Protein AF-A0A2E3MM23-F1 (afdb_monomer_lite)

Foldseek 3Di:
DDDDDDDDDDDDDDDDDDDDDDDDPDPDDDDDDDDDDDPPPPPPDPDPPPPPLPPDKAWPDKFAFDLCLDPVLLVLLLLLPQQDDDDCPRSSNVSVVVCVVVNVVSVVQLCDFAEDAVPPPPPPPPDPPPDPPPGRQWIWIDILWKIFIFTWYWQQPPVCVVVVVCCVVVVVVLVVVVVVVCCVVVVPVPPDPPPPPVPVDPPVVVVVVNVVCVVVVVVVNVCCVVPPPRTDTDGTHGPDMDTLQRADDWDWADDRSLVSQCWTKIFGHHVRHGDDIDGRTRNVVVVRVVSNVSSCVSVVVVVVVVVVD

Sequence (309 aa):
MWRFPSAAGPHRVDVLGLEERGCVCYYRRVESVRDGQTRERVMKQAIAGVTPAESEETTIMEVWPSVARYSVARVLGRLFAIDAGIYVFKIGNLIALAAIPVGLALYFFRLLPAVRVSGRSSRDPSLPQDRSVIPHGSYYKLTNRSVHELCNEVHLGSGSRFVSNLAGCGGLAIGVVLVVLHYFVFGELLPGAEGNFNSPIPSWVLFGLAAFHVVAGLGLLAMTMVLNKSLQFVHGEVTRSVQLNRFDAIRIDRLDGQEWFDAGDLVFLEAGHETFKLPGIARPEAFRSTCMKAHMAYVGVQDALQTSS

Secondary structure (DSSP, 8-state):
--PPPP---------PPP----------------S-S--------SSTT---TTT---EEEEEPBPGGGSHHHHHHHHHHT---SSTT--HHHHHHHHTHHHHHHHHHHHHSPEEEETT-----TTS-S------TTEEEEEESSEEEEEEEEEEE-GGGHHHHHHHHHHHHHHHHHHHHHHHHHHGGGSTT-------SS-HHHHHHHHHHHHHHHHHHHHHHHHH-TTEEEEEEEEEEEEETTS-SEEEEEPPTTSGGGTEEEEEEEETTEEEEEEEEEESHHHHHHHHHHHHHHHHHHHHHHHHH-

pLDDT: mean 75.28, std 20.74, range [27.62, 98.5]

Radius of gyration: 28.47 Å; chains: 1; bounding box: 58×75×86 Å

Structure (mmCIF, N/CA/C/O backbone):
data_AF-A0A2E3MM23-F1
#
_entry.i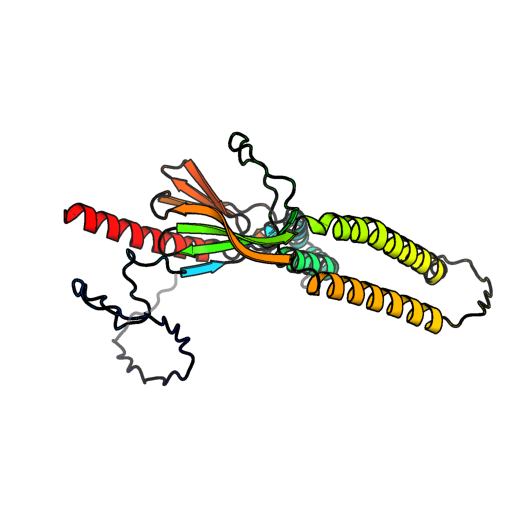d   AF-A0A2E3MM23-F1
#
loop_
_atom_site.group_PDB
_atom_site.id
_atom_site.type_symbol
_atom_site.label_atom_id
_atom_site.label_alt_id
_atom_site.label_comp_id
_atom_site.label_asym_id
_atom_site.label_entity_id
_atom_site.label_seq_id
_atom_site.pdbx_PDB_ins_code
_atom_site.Cartn_x
_atom_site.Cartn_y
_atom_site.Cartn_z
_atom_site.occupancy
_atom_site.B_iso_or_equiv
_atom_site.auth_seq_id
_atom_site.auth_comp_id
_atom_site.auth_asym_id
_atom_site.auth_atom_id
_atom_site.pdbx_PDB_model_num
ATOM 1 N N . MET A 1 1 ? 5.951 -44.259 4.593 1.00 37.72 1 MET A N 1
ATOM 2 C CA . MET A 1 1 ? 5.498 -44.660 5.940 1.00 37.72 1 MET A CA 1
ATOM 3 C C . MET A 1 1 ? 6.673 -44.471 6.888 1.00 37.72 1 MET A C 1
ATOM 5 O O . MET A 1 1 ? 7.526 -45.338 6.963 1.00 37.72 1 MET A O 1
ATOM 9 N N . TRP A 1 2 ? 6.784 -43.294 7.505 1.00 27.62 2 TRP A N 1
ATOM 10 C CA . TRP A 1 2 ? 7.913 -42.922 8.365 1.00 27.62 2 TRP A CA 1
ATOM 11 C C . TRP A 1 2 ? 7.369 -42.570 9.751 1.00 27.62 2 TRP A C 1
ATOM 13 O O . TRP A 1 2 ? 6.535 -41.676 9.876 1.00 27.62 2 TRP A O 1
ATOM 23 N N . ARG A 1 3 ? 7.781 -43.337 10.768 1.00 32.62 3 ARG A N 1
ATOM 24 C CA . ARG A 1 3 ? 7.474 -43.105 12.186 1.00 32.62 3 ARG A CA 1
ATOM 25 C C . ARG A 1 3 ? 8.593 -42.264 12.798 1.00 32.62 3 ARG A C 1
ATOM 27 O O . ARG A 1 3 ? 9.755 -42.633 12.669 1.00 32.62 3 ARG A O 1
ATOM 34 N N . PHE A 1 4 ? 8.233 -41.191 13.495 1.00 40.53 4 PHE A N 1
ATOM 35 C CA . PHE A 1 4 ? 9.129 -40.485 14.412 1.00 40.53 4 PHE A CA 1
ATOM 36 C C . PHE A 1 4 ? 9.013 -41.085 15.824 1.00 40.53 4 PHE A C 1
ATOM 38 O O . PHE A 1 4 ? 7.906 -41.467 16.219 1.00 40.53 4 PHE A O 1
ATOM 45 N N . PRO A 1 5 ? 10.114 -41.186 16.590 1.00 51.72 5 PRO A N 1
ATOM 46 C CA . PRO A 1 5 ? 10.068 -41.624 17.976 1.00 51.72 5 PRO A CA 1
ATOM 47 C C . PRO A 1 5 ? 9.694 -40.476 18.927 1.00 51.72 5 PRO A C 1
ATOM 49 O O . PRO A 1 5 ? 10.061 -39.321 18.727 1.00 51.72 5 PRO A O 1
ATOM 52 N N . SER A 1 6 ? 8.955 -40.853 19.969 1.00 50.53 6 SER A N 1
ATOM 53 C CA . SER A 1 6 ? 8.534 -40.053 21.121 1.00 50.53 6 SER A CA 1
ATOM 54 C C . SER A 1 6 ? 9.504 -40.259 22.287 1.00 50.53 6 SER A C 1
ATOM 56 O O . SER A 1 6 ? 9.813 -41.410 22.593 1.00 50.53 6 SER A O 1
ATOM 58 N N . ALA A 1 7 ? 9.947 -39.158 22.908 1.00 45.47 7 ALA A N 1
ATOM 59 C CA . ALA A 1 7 ? 10.500 -38.993 24.269 1.00 45.47 7 ALA A CA 1
ATOM 60 C C . ALA A 1 7 ? 11.260 -37.644 24.301 1.00 45.47 7 ALA A C 1
ATOM 62 O O . ALA A 1 7 ? 11.854 -37.282 23.295 1.00 45.47 7 ALA A O 1
ATOM 63 N N . ALA A 1 8 ? 11.379 -36.842 25.359 1.00 38.25 8 ALA A N 1
ATOM 64 C CA . ALA A 1 8 ? 10.834 -36.768 26.710 1.00 38.25 8 ALA A CA 1
ATOM 65 C C . ALA A 1 8 ? 11.338 -35.426 27.313 1.00 38.25 8 ALA A C 1
ATOM 67 O O . ALA A 1 8 ? 12.401 -34.953 26.917 1.00 38.25 8 ALA A O 1
ATOM 68 N N . GLY A 1 9 ? 10.643 -34.871 28.315 1.00 43.88 9 GLY A N 1
ATOM 69 C CA . GLY A 1 9 ? 11.250 -33.992 29.335 1.00 43.88 9 GLY A CA 1
ATOM 70 C C . GLY A 1 9 ? 11.063 -32.464 29.185 1.00 43.88 9 GLY A C 1
ATOM 71 O O . GLY A 1 9 ? 11.309 -31.918 28.112 1.00 43.88 9 GLY A O 1
ATOM 72 N N . PRO A 1 10 ? 10.665 -31.745 30.260 1.00 43.88 10 PRO A N 1
ATOM 73 C CA . PRO A 1 10 ? 10.507 -30.293 30.251 1.00 43.88 10 PRO A CA 1
ATOM 74 C C . PRO A 1 10 ? 11.847 -29.588 30.514 1.00 43.88 10 PRO A C 1
ATOM 76 O O . PRO A 1 10 ? 12.408 -29.673 31.607 1.00 43.88 10 PRO A O 1
ATOM 79 N N . HIS A 1 11 ? 12.347 -28.847 29.525 1.00 39.22 11 HIS A N 1
ATOM 80 C CA . HIS A 1 11 ? 13.463 -27.924 29.718 1.00 39.22 11 HIS A CA 1
ATOM 81 C C . HIS A 1 11 ? 12.962 -26.617 30.341 1.00 39.22 11 HIS A C 1
ATOM 83 O O . HIS A 1 11 ? 12.215 -25.854 29.732 1.00 39.22 11 HIS A O 1
ATOM 89 N N . ARG A 1 12 ? 13.395 -26.375 31.579 1.00 36.56 12 ARG A N 1
ATOM 90 C CA . ARG A 1 12 ? 13.301 -25.092 32.277 1.00 36.56 12 ARG A CA 1
ATOM 91 C C . ARG A 1 12 ? 14.281 -24.130 31.599 1.00 36.56 12 ARG A C 1
ATOM 93 O O . ARG A 1 12 ? 15.486 -24.357 31.644 1.00 36.56 12 ARG A O 1
ATOM 100 N N . VAL A 1 13 ? 13.759 -23.115 30.918 1.00 40.81 13 VAL A N 1
ATOM 101 C CA . VAL A 1 13 ? 14.563 -22.043 30.320 1.00 40.81 13 VAL A CA 1
ATOM 102 C C . VAL A 1 13 ? 14.643 -20.918 31.343 1.00 40.81 13 VAL A C 1
ATOM 104 O O . VAL A 1 13 ? 13.651 -20.234 31.590 1.00 40.81 13 VAL A O 1
ATOM 107 N N . ASP A 1 14 ? 15.810 -20.755 31.960 1.00 34.22 14 ASP A N 1
ATOM 108 C CA . ASP A 1 14 ? 16.123 -19.575 32.759 1.00 34.22 14 ASP A CA 1
ATOM 109 C C . ASP A 1 14 ? 16.349 -18.393 31.806 1.00 34.22 14 ASP A C 1
ATOM 111 O O . ASP A 1 14 ? 17.266 -18.392 30.981 1.00 34.22 14 ASP A O 1
ATOM 115 N N . VAL A 1 15 ? 15.468 -17.396 31.887 1.00 38.09 15 VAL A N 1
ATOM 116 C CA . VAL A 1 15 ? 15.565 -16.160 31.107 1.00 38.09 15 VAL A CA 1
ATOM 117 C C . VAL A 1 15 ? 16.584 -15.251 31.788 1.00 38.09 15 VAL A C 1
ATOM 119 O O . VAL A 1 15 ? 16.296 -14.600 32.791 1.00 38.09 15 VAL A O 1
ATOM 122 N N . LEU A 1 16 ? 17.797 -15.231 31.238 1.00 32.19 16 LEU A N 1
ATOM 123 C CA . LEU A 1 16 ? 18.823 -14.240 31.546 1.00 32.19 16 LEU A CA 1
ATOM 124 C C . LEU A 1 16 ? 18.364 -12.858 31.062 1.00 32.19 16 LEU A C 1
ATOM 126 O O . LEU A 1 16 ? 18.004 -12.678 29.899 1.00 32.19 16 LEU A O 1
ATOM 130 N N . GLY A 1 17 ? 18.373 -11.895 31.985 1.00 37.81 17 GLY A N 1
ATOM 131 C CA . GLY A 1 17 ? 18.002 -10.508 31.739 1.00 37.81 17 GLY A CA 1
ATOM 132 C C . GLY A 1 17 ? 18.925 -9.841 30.724 1.00 37.81 17 GLY A C 1
ATOM 133 O O . GLY A 1 17 ? 20.140 -9.790 30.911 1.00 37.81 17 GLY A O 1
ATOM 134 N N . LEU A 1 18 ? 18.320 -9.302 29.669 1.00 36.12 18 LEU A N 1
ATOM 135 C CA . LEU A 1 18 ? 18.953 -8.366 28.753 1.00 36.12 18 LEU A CA 1
ATOM 136 C C . LEU A 1 18 ? 18.563 -6.943 29.164 1.00 36.12 18 LEU A C 1
ATOM 138 O O . LEU A 1 18 ? 17.394 -6.567 29.183 1.00 36.12 18 LEU A O 1
ATOM 142 N N . GLU A 1 19 ? 19.587 -6.185 29.544 1.00 39.19 19 GLU A N 1
ATOM 143 C CA . GLU A 1 19 ? 19.574 -4.756 29.841 1.00 39.19 19 GLU A CA 1
ATOM 144 C C . GLU A 1 19 ? 19.297 -3.971 28.544 1.00 39.19 19 GLU A C 1
ATOM 146 O O . GLU A 1 19 ? 20.199 -3.755 27.735 1.00 39.19 19 GLU A O 1
ATOM 151 N N . GLU A 1 20 ? 18.050 -3.545 28.320 1.00 44.56 20 GLU A N 1
ATOM 152 C CA . GLU A 1 20 ? 17.722 -2.610 27.239 1.00 44.56 20 GLU A CA 1
ATOM 153 C C . GLU A 1 20 ? 17.989 -1.164 27.671 1.00 44.56 20 GLU A C 1
ATOM 155 O O . GLU A 1 20 ? 17.274 -0.564 28.478 1.00 44.56 20 GLU A O 1
ATOM 160 N N . ARG A 1 21 ? 19.035 -0.577 27.084 1.00 48.69 21 ARG A N 1
ATOM 161 C CA . ARG A 1 21 ? 19.276 0.864 27.098 1.00 48.69 21 ARG A CA 1
ATOM 162 C C . ARG A 1 21 ? 18.569 1.520 25.911 1.00 48.69 21 ARG A C 1
ATOM 164 O O . ARG A 1 21 ? 18.982 1.339 24.775 1.00 48.69 21 ARG A O 1
ATOM 171 N N . GLY A 1 22 ? 17.618 2.400 26.221 1.00 42.38 22 GLY A N 1
ATOM 172 C CA . GLY A 1 22 ? 17.497 3.699 25.552 1.00 42.38 22 GLY A CA 1
ATOM 173 C C . GLY A 1 22 ? 16.521 3.823 24.379 1.00 42.38 22 GLY A C 1
ATOM 174 O O . GLY A 1 22 ? 16.890 3.611 23.233 1.00 42.38 22 GLY A O 1
ATOM 175 N N . CYS A 1 23 ? 15.330 4.358 24.656 1.00 33.69 23 CYS A N 1
ATOM 176 C CA . CYS A 1 23 ? 14.868 5.664 24.153 1.00 33.69 23 CYS A CA 1
ATOM 177 C C . CYS A 1 23 ? 13.443 5.913 24.662 1.00 33.69 23 CYS A C 1
ATOM 179 O O . CYS A 1 23 ? 12.465 5.443 24.091 1.00 33.69 23 CYS A O 1
ATOM 181 N N . VAL A 1 24 ? 13.323 6.663 25.759 1.00 36.25 24 VAL A N 1
ATOM 182 C CA . VAL A 1 24 ? 12.028 7.115 26.282 1.00 36.25 24 VAL A CA 1
ATOM 183 C C . VAL A 1 24 ? 11.745 8.503 25.713 1.00 36.25 24 VAL A C 1
ATOM 185 O O . VAL A 1 24 ? 12.328 9.493 26.156 1.00 36.25 24 VAL A O 1
ATOM 188 N N . CYS A 1 25 ? 10.843 8.595 24.736 1.00 32.12 25 CYS A N 1
ATOM 189 C CA . CYS A 1 25 ? 10.263 9.870 24.322 1.00 32.12 25 CYS A CA 1
ATOM 190 C C . CYS A 1 25 ? 9.292 10.357 25.408 1.00 32.12 25 CYS A C 1
ATOM 192 O O . CYS A 1 25 ? 8.131 9.959 25.455 1.00 32.12 25 CYS A O 1
ATOM 194 N N . TYR A 1 26 ? 9.768 11.224 26.301 1.00 35.56 26 TYR A N 1
ATOM 195 C CA . TYR A 1 26 ? 8.912 11.929 27.253 1.00 35.56 26 TYR A CA 1
ATOM 196 C C . TYR A 1 26 ? 8.115 13.028 26.537 1.00 35.56 26 TYR A C 1
ATOM 198 O O . TYR A 1 26 ? 8.644 14.103 26.259 1.00 35.56 26 TYR A O 1
ATOM 206 N N . TYR A 1 27 ? 6.816 12.814 26.320 1.00 35.72 27 TYR A N 1
ATOM 207 C CA . TYR A 1 27 ? 5.888 13.931 26.134 1.00 35.72 27 TYR A CA 1
ATOM 208 C C . TYR A 1 27 ? 5.646 14.599 27.495 1.00 35.72 27 TYR A C 1
ATOM 210 O O . TYR A 1 27 ? 4.885 14.117 28.334 1.00 35.72 27 TYR A O 1
ATOM 218 N N . ARG A 1 28 ? 6.325 15.726 27.738 1.00 38.03 28 ARG A N 1
ATOM 219 C CA . ARG A 1 28 ? 6.065 16.602 28.888 1.00 38.03 28 ARG A CA 1
ATOM 220 C C . ARG A 1 28 ? 4.816 17.437 28.590 1.00 38.03 28 ARG A C 1
ATOM 222 O O . ARG A 1 28 ? 4.909 18.503 27.990 1.00 38.03 28 ARG A O 1
ATOM 229 N N . ARG A 1 29 ? 3.644 16.963 29.022 1.00 46.97 29 ARG A N 1
ATOM 230 C CA . ARG A 1 29 ? 2.444 17.803 29.131 1.00 46.97 29 ARG A CA 1
ATOM 231 C C . ARG A 1 29 ? 2.644 18.766 30.306 1.00 46.97 29 ARG A C 1
ATOM 233 O O . ARG A 1 29 ? 2.749 18.334 31.450 1.00 46.97 29 ARG A O 1
ATOM 240 N N . VAL A 1 30 ? 2.766 20.060 30.014 1.00 36.66 30 VAL A N 1
ATOM 241 C CA . VAL A 1 30 ? 2.791 21.125 31.025 1.00 36.66 30 VAL A CA 1
ATOM 242 C C . VAL A 1 30 ? 1.338 21.464 31.344 1.00 36.66 30 VAL A C 1
ATOM 244 O O . VAL A 1 30 ? 0.712 22.254 30.645 1.00 36.66 30 VAL A O 1
ATOM 247 N N . GLU A 1 31 ? 0.776 20.821 32.364 1.00 40.53 31 GLU A N 1
ATOM 248 C CA . GLU A 1 31 ? -0.514 21.221 32.928 1.00 40.53 31 GLU A CA 1
ATOM 249 C C . GLU A 1 31 ? -0.276 22.343 33.944 1.00 40.53 31 GLU A C 1
ATOM 251 O O . GLU A 1 31 ? 0.344 22.160 34.992 1.00 40.53 31 GLU A O 1
ATOM 256 N N . SER A 1 32 ? -0.739 23.541 33.584 1.00 43.75 32 SER A N 1
ATOM 257 C CA . SER A 1 32 ? -0.891 24.668 34.497 1.00 43.75 32 SER A CA 1
ATOM 258 C C . SER A 1 32 ? -1.991 24.315 35.496 1.00 43.75 32 SER A C 1
ATOM 260 O O . SER A 1 32 ? -3.175 24.324 35.170 1.00 43.75 32 SER A O 1
ATOM 262 N N . VAL A 1 33 ? -1.574 23.966 36.711 1.00 47.81 33 VAL A N 1
ATOM 263 C CA . VAL A 1 33 ? -2.456 23.698 37.846 1.00 47.81 33 VAL A CA 1
ATOM 264 C C . VAL A 1 33 ? -3.134 25.007 38.255 1.00 47.81 33 VAL A C 1
ATOM 266 O O . VAL A 1 33 ? -2.467 25.945 38.693 1.00 47.81 33 VAL A O 1
ATOM 269 N N . ARG A 1 34 ? -4.461 25.071 38.107 1.00 55.41 34 ARG A N 1
ATOM 270 C CA . ARG A 1 34 ? -5.322 25.996 38.850 1.00 55.41 34 ARG A CA 1
ATOM 271 C C . ARG A 1 34 ? -6.208 25.173 39.776 1.00 55.41 34 ARG A C 1
ATOM 273 O O . ARG A 1 34 ? -6.793 24.180 39.354 1.00 55.41 34 ARG A O 1
ATOM 280 N N . ASP A 1 35 ? -6.210 25.590 41.034 1.00 53.84 35 ASP A N 1
ATOM 281 C CA . ASP A 1 35 ? -6.799 24.922 42.187 1.00 53.84 35 ASP A CA 1
ATOM 282 C C . ASP A 1 35 ? -8.279 24.564 42.036 1.00 53.84 35 ASP A C 1
ATOM 284 O O . ASP A 1 35 ? -9.082 25.344 41.527 1.00 53.84 35 ASP A O 1
ATOM 288 N N . GLY A 1 36 ? -8.629 23.422 42.633 1.00 60.22 36 GLY A N 1
ATOM 289 C CA . GLY A 1 36 ? -9.959 23.202 43.192 1.00 60.22 36 GLY A CA 1
ATOM 290 C C . GLY A 1 36 ? -10.954 22.453 42.312 1.00 60.22 36 GLY A C 1
ATOM 291 O O . GLY A 1 36 ? -12.045 22.961 42.084 1.00 60.22 36 GLY A O 1
ATOM 292 N N . GLN A 1 37 ? -10.649 21.224 41.881 1.00 44.69 37 GLN A N 1
ATOM 293 C CA . GLN A 1 37 ? -11.700 20.291 41.457 1.00 44.69 37 GLN A CA 1
ATOM 294 C C . GLN A 1 37 ? -11.274 18.821 41.569 1.00 44.69 37 GLN A C 1
ATOM 296 O O . GLN A 1 37 ? -10.109 18.468 41.410 1.00 44.69 37 GLN A O 1
ATOM 301 N N . THR A 1 38 ? -12.257 18.004 41.937 1.00 47.88 38 THR A N 1
ATOM 302 C CA . THR A 1 38 ? -12.303 16.557 42.172 1.00 47.88 38 THR A CA 1
ATOM 303 C C . THR A 1 38 ? -11.129 15.763 41.597 1.00 47.88 38 THR A C 1
ATOM 305 O O . THR A 1 38 ? -10.931 15.680 40.390 1.00 47.88 38 THR A O 1
ATOM 308 N N . ARG A 1 39 ? -10.360 15.140 42.495 1.00 45.91 39 ARG A N 1
ATOM 309 C CA . ARG A 1 39 ? -9.187 14.311 42.205 1.00 45.91 39 ARG A CA 1
ATOM 310 C C . ARG A 1 39 ? -9.612 12.997 41.538 1.00 45.91 39 ARG A C 1
ATOM 312 O O . ARG A 1 39 ? -9.597 11.944 42.171 1.00 45.91 39 ARG A O 1
ATOM 319 N N . GLU A 1 40 ? -9.993 13.061 40.268 1.00 54.53 40 GLU A N 1
ATOM 320 C CA . GLU A 1 40 ? -10.042 11.898 39.390 1.00 54.53 40 GLU A CA 1
ATOM 321 C C . GLU A 1 40 ? -8.606 11.368 39.300 1.00 54.53 40 GLU A C 1
ATOM 323 O O . GLU A 1 40 ? -7.706 12.010 38.753 1.00 54.53 40 GLU A O 1
ATOM 328 N N . ARG A 1 41 ? -8.334 10.242 39.972 1.00 54.16 41 ARG A N 1
ATOM 329 C CA . ARG A 1 41 ? -7.044 9.559 39.861 1.00 54.16 41 ARG A CA 1
ATOM 330 C C . ARG A 1 41 ? -6.917 9.083 38.419 1.00 54.16 41 ARG A C 1
ATOM 332 O O . ARG A 1 41 ? -7.322 7.972 38.104 1.00 54.16 41 ARG A O 1
ATOM 339 N N . VAL A 1 42 ? -6.299 9.900 37.573 1.00 57.88 42 VAL A N 1
ATOM 340 C CA . VAL A 1 42 ? -5.726 9.449 36.308 1.00 57.88 42 VAL A CA 1
ATOM 341 C C . VAL A 1 42 ? -4.697 8.381 36.671 1.00 57.88 42 VAL A C 1
ATOM 343 O O . VAL A 1 42 ? -3.586 8.684 37.116 1.00 57.88 42 VAL A O 1
ATOM 346 N N . MET A 1 43 ? -5.101 7.113 36.588 1.00 54.03 43 MET A N 1
ATOM 347 C CA . MET A 1 43 ? -4.217 5.977 36.805 1.00 54.03 43 MET A CA 1
ATOM 348 C C . MET A 1 43 ? -3.207 5.974 35.662 1.00 54.03 43 MET A C 1
ATOM 350 O O . MET A 1 43 ? -3.451 5.414 34.598 1.00 54.03 43 MET A O 1
ATOM 354 N N . LYS A 1 44 ? -2.061 6.632 35.879 1.00 51.16 44 LYS A N 1
ATOM 355 C CA . LYS A 1 44 ? -0.858 6.418 35.075 1.00 51.16 44 LYS A CA 1
ATOM 356 C C . LYS A 1 44 ? -0.563 4.931 35.130 1.00 51.16 44 LYS A C 1
ATOM 358 O O . LYS A 1 44 ? -0.146 4.420 36.169 1.00 51.16 44 LYS A O 1
ATOM 363 N N . GLN A 1 45 ? -0.839 4.237 34.041 1.00 53.09 45 GLN A N 1
ATOM 364 C CA . GLN A 1 45 ? -0.514 2.832 33.962 1.00 53.09 45 GLN A CA 1
ATOM 365 C C . GLN A 1 45 ? 0.983 2.637 34.143 1.00 53.09 45 GLN A C 1
ATOM 367 O O . GLN A 1 45 ? 1.800 3.318 33.528 1.00 53.09 45 GLN A O 1
ATOM 372 N N . ALA A 1 46 ? 1.321 1.698 35.020 1.00 52.38 46 ALA A N 1
ATOM 373 C CA . ALA A 1 46 ? 2.697 1.368 35.357 1.00 52.38 46 ALA A CA 1
ATOM 374 C C . ALA A 1 46 ? 3.394 0.534 34.267 1.00 52.38 46 ALA A C 1
ATOM 376 O O . ALA A 1 46 ? 4.595 0.303 34.359 1.00 52.38 46 ALA A O 1
ATOM 377 N N . ILE A 1 47 ? 2.657 0.080 33.246 1.00 59.66 47 ILE A N 1
ATOM 378 C CA . ILE A 1 47 ? 3.161 -0.809 32.201 1.00 59.66 47 ILE A CA 1
ATOM 379 C C . ILE A 1 47 ? 2.870 -0.167 30.846 1.00 59.66 47 ILE A C 1
ATOM 381 O O . ILE A 1 47 ? 1.718 -0.078 30.418 1.00 59.66 47 ILE A O 1
ATOM 385 N N . ALA A 1 48 ? 3.924 0.306 30.182 1.00 44.34 48 ALA A N 1
ATOM 386 C CA . ALA A 1 48 ? 3.840 0.779 28.807 1.00 44.34 48 ALA A CA 1
ATOM 387 C C . ALA A 1 48 ? 3.318 -0.361 27.912 1.00 44.34 48 ALA A C 1
ATOM 389 O O . ALA A 1 48 ? 3.878 -1.454 27.919 1.00 44.34 48 ALA A O 1
ATOM 390 N N . GLY A 1 49 ? 2.230 -0.112 27.177 1.00 49.59 49 GLY A N 1
ATOM 391 C CA . GLY A 1 49 ? 1.628 -1.080 26.252 1.00 49.59 49 GLY A CA 1
ATOM 392 C C . GLY A 1 49 ? 0.337 -1.752 26.729 1.00 49.59 49 GLY A C 1
ATOM 393 O O . GLY A 1 49 ? -0.228 -2.538 25.977 1.00 49.59 49 GLY A O 1
ATOM 394 N N . VAL A 1 50 ? -0.164 -1.431 27.929 1.00 54.38 50 VAL A N 1
ATOM 395 C CA . VAL A 1 50 ? -1.446 -1.963 28.437 1.00 54.38 50 VAL A CA 1
ATOM 396 C C . VAL A 1 50 ? -2.530 -0.887 28.485 1.00 54.38 50 VAL A C 1
ATOM 398 O O . VAL A 1 50 ? -3.445 -1.005 29.286 1.00 54.38 50 VAL A O 1
ATOM 401 N N . THR A 1 51 ? -2.456 0.163 27.659 1.00 57.16 51 THR A N 1
ATOM 402 C CA . THR A 1 51 ? -3.474 1.231 27.623 1.00 57.16 51 THR A CA 1
ATOM 403 C C . THR A 1 51 ? -4.864 0.609 27.500 1.00 57.16 51 THR A C 1
ATOM 405 O O . THR A 1 51 ? -5.054 -0.199 26.585 1.00 57.16 51 THR A O 1
ATOM 408 N N . PRO A 1 52 ? -5.819 0.906 28.413 1.00 60.31 52 PRO A N 1
ATOM 409 C CA . PRO A 1 52 ? -7.157 0.342 28.328 1.00 60.31 52 PRO A CA 1
ATOM 410 C C . PRO A 1 52 ? -7.670 0.628 26.927 1.00 60.31 52 PRO A C 1
ATOM 412 O O . PRO A 1 52 ? -7.565 1.761 26.451 1.00 60.31 52 PRO A O 1
ATOM 415 N N . ALA A 1 53 ? -8.202 -0.391 26.251 1.00 56.38 53 ALA A N 1
ATOM 416 C CA . ALA A 1 53 ? -8.669 -0.249 24.873 1.00 56.38 53 ALA A CA 1
ATOM 417 C C . ALA A 1 53 ? -9.706 0.881 24.717 1.00 56.38 53 ALA A C 1
ATOM 419 O O . ALA A 1 53 ? -9.945 1.347 23.606 1.00 56.38 53 ALA A O 1
ATOM 420 N N . GLU A 1 54 ? -10.284 1.341 25.828 1.00 62.47 54 GLU A N 1
ATOM 421 C CA . GLU A 1 54 ? -11.247 2.427 25.974 1.00 62.47 54 GLU A CA 1
ATOM 422 C C . GLU A 1 54 ? -10.634 3.841 25.940 1.00 62.47 54 GLU A C 1
ATOM 424 O O . GLU A 1 54 ? -11.309 4.758 25.470 1.00 62.47 54 GLU A O 1
ATOM 429 N N . SER A 1 55 ? -9.369 4.048 26.332 1.00 67.50 55 SER A N 1
ATOM 430 C CA . SER A 1 55 ? -8.825 5.408 26.506 1.00 67.50 55 SER A CA 1
ATOM 431 C C . SER A 1 55 ? -7.997 5.942 25.334 1.00 67.50 55 SER A C 1
ATOM 433 O O . SER A 1 55 ? -7.948 7.155 25.151 1.00 67.50 55 SER A O 1
ATOM 435 N N . GLU A 1 56 ? -7.356 5.086 24.527 1.00 82.62 56 GLU A N 1
ATOM 436 C CA . GLU A 1 56 ? -6.530 5.541 23.396 1.00 82.62 56 GLU A CA 1
ATOM 437 C C . GLU A 1 56 ? -6.511 4.525 22.243 1.00 82.62 56 GLU A C 1
ATOM 439 O O . GLU A 1 56 ? -6.483 3.308 22.451 1.00 82.62 56 GLU A O 1
ATOM 444 N N . GLU A 1 57 ? -6.567 5.031 21.009 1.00 84.19 57 GLU A N 1
ATOM 445 C CA . GLU A 1 57 ? -6.389 4.211 19.814 1.00 84.19 57 GLU A CA 1
ATOM 446 C C . GLU A 1 57 ? -4.894 3.957 19.596 1.00 84.19 57 GLU A C 1
ATOM 448 O O . GLU A 1 57 ? -4.130 4.870 19.284 1.00 84.19 57 GLU A O 1
ATOM 453 N N . THR A 1 58 ? -4.479 2.701 19.751 1.00 91.25 58 THR A N 1
ATOM 454 C CA . THR A 1 58 ? -3.075 2.295 19.653 1.00 91.25 58 THR A CA 1
ATOM 455 C C . THR A 1 58 ? -2.824 1.607 18.320 1.00 91.25 58 THR A C 1
ATOM 457 O O . THR A 1 58 ? -3.549 0.690 17.926 1.00 91.25 58 THR A O 1
ATOM 460 N N . THR A 1 59 ? -1.765 2.026 17.626 1.00 94.12 59 THR A N 1
ATOM 461 C CA . THR A 1 59 ? -1.279 1.360 16.414 1.00 94.12 59 THR A CA 1
ATOM 462 C C . THR A 1 59 ? -0.754 -0.032 16.755 1.00 94.12 59 THR A C 1
ATOM 464 O O . THR A 1 59 ? 0.191 -0.159 17.529 1.00 94.12 59 THR A O 1
ATOM 467 N N . ILE A 1 60 ? -1.328 -1.071 16.150 1.00 94.75 60 ILE A N 1
ATOM 468 C CA . ILE A 1 60 ? -0.820 -2.445 16.246 1.00 94.75 60 ILE A CA 1
ATOM 469 C C . ILE A 1 60 ? 0.264 -2.660 15.192 1.00 94.75 60 ILE A C 1
ATOM 471 O O . ILE A 1 60 ? 1.335 -3.179 15.496 1.00 94.75 60 ILE A O 1
ATOM 475 N N . MET A 1 61 ? -0.012 -2.273 13.944 1.00 96.44 61 MET A N 1
ATOM 476 C CA . MET A 1 61 ? 0.955 -2.376 12.854 1.00 96.44 61 MET A CA 1
ATOM 477 C C . MET A 1 61 ? 0.612 -1.474 11.678 1.00 96.44 61 MET A C 1
ATOM 479 O O . MET A 1 61 ? -0.552 -1.149 11.434 1.00 96.44 61 MET A O 1
ATOM 483 N N . GLU A 1 62 ? 1.645 -1.145 10.912 1.00 96.00 62 GLU A N 1
ATOM 484 C CA . GLU A 1 62 ? 1.544 -0.439 9.644 1.00 96.00 62 GLU A CA 1
ATOM 485 C C . GLU A 1 62 ? 2.116 -1.315 8.535 1.00 96.00 62 GLU A C 1
ATOM 487 O O . GLU A 1 62 ? 3.198 -1.891 8.663 1.00 96.00 62 GLU A O 1
ATOM 492 N N . VAL A 1 63 ? 1.369 -1.436 7.442 1.00 96.62 63 VAL A N 1
ATOM 493 C CA . VAL A 1 63 ? 1.750 -2.243 6.288 1.00 96.62 63 VAL A CA 1
ATOM 494 C C . VAL A 1 63 ? 1.596 -1.402 5.043 1.00 96.62 63 VAL A C 1
ATOM 496 O O . VAL A 1 63 ? 0.547 -0.817 4.778 1.00 96.62 63 VAL A O 1
ATOM 499 N N . TRP A 1 64 ? 2.647 -1.371 4.239 1.00 95.56 64 TRP A N 1
ATOM 500 C CA . TRP A 1 64 ? 2.577 -0.725 2.946 1.00 95.56 64 TRP A CA 1
ATOM 501 C C . TRP A 1 64 ? 2.052 -1.691 1.881 1.00 95.56 64 TRP A C 1
ATOM 503 O O . TRP A 1 64 ? 2.413 -2.873 1.899 1.00 95.56 64 TRP A O 1
ATOM 513 N N . PRO A 1 65 ? 1.266 -1.207 0.904 1.00 96.12 65 PRO A N 1
ATOM 514 C CA . PRO A 1 65 ? 0.912 -2.016 -0.249 1.00 96.12 65 PRO A CA 1
ATOM 515 C C . PRO A 1 65 ? 2.174 -2.443 -1.012 1.00 96.12 65 PRO A C 1
ATOM 517 O O . PRO A 1 65 ? 3.184 -1.735 -1.044 1.00 96.12 65 PRO A O 1
ATOM 520 N N . SER A 1 66 ? 2.100 -3.600 -1.654 1.00 96.81 66 SER A N 1
ATOM 521 C CA . SER A 1 66 ? 3.015 -4.052 -2.694 1.00 96.81 66 SER A CA 1
ATOM 522 C C . SER A 1 66 ? 2.851 -3.204 -3.958 1.00 96.81 66 SER A C 1
ATOM 524 O O . SER A 1 66 ? 1.778 -2.663 -4.245 1.00 96.81 66 SER A O 1
ATOM 526 N N . VAL A 1 67 ? 3.901 -3.145 -4.782 1.00 95.81 67 VAL A N 1
ATOM 527 C CA . VAL A 1 67 ? 3.819 -2.560 -6.131 1.00 95.81 67 VAL A CA 1
ATOM 528 C C . VAL A 1 67 ? 2.766 -3.264 -6.994 1.00 95.81 67 VAL A C 1
ATOM 530 O O . VAL A 1 67 ? 2.184 -2.632 -7.869 1.00 95.81 67 VAL A O 1
ATOM 533 N N . ALA A 1 68 ? 2.430 -4.524 -6.692 1.00 96.25 68 ALA A N 1
ATOM 534 C CA . ALA A 1 68 ? 1.383 -5.297 -7.365 1.00 96.25 68 ALA A CA 1
ATOM 535 C C . ALA A 1 68 ? -0.046 -4.724 -7.200 1.00 96.25 68 ALA A C 1
ATOM 537 O O . ALA A 1 68 ? -0.993 -5.188 -7.848 1.00 96.25 68 ALA A O 1
ATOM 538 N N . ARG A 1 69 ? -0.221 -3.678 -6.377 1.00 94.69 69 ARG A N 1
ATOM 539 C CA . ARG A 1 69 ? -1.431 -2.841 -6.366 1.00 94.69 69 ARG A CA 1
ATOM 540 C C . ARG A 1 69 ? -1.672 -2.172 -7.728 1.00 94.69 69 ARG A C 1
ATOM 542 O O . ARG A 1 69 ? -2.827 -2.002 -8.127 1.00 94.69 69 ARG A O 1
ATOM 549 N N . TYR A 1 70 ? -0.615 -1.843 -8.473 1.00 94.12 70 TYR A N 1
ATOM 550 C CA . TYR A 1 70 ? -0.705 -1.213 -9.793 1.00 94.12 70 TYR A CA 1
ATOM 551 C C . TYR A 1 70 ? -0.902 -2.241 -10.913 1.00 94.12 70 TYR A C 1
ATOM 553 O O . TYR A 1 70 ? -0.304 -3.317 -10.909 1.00 94.12 70 TYR A O 1
ATOM 561 N N . SER A 1 71 ? -1.700 -1.889 -11.925 1.00 94.06 71 SER A N 1
ATOM 562 C CA . SER A 1 71 ? -1.939 -2.744 -13.097 1.00 94.06 71 SER A CA 1
ATOM 563 C C . SER A 1 71 ? -0.653 -3.052 -13.868 1.00 94.06 71 SER A C 1
ATOM 565 O O . SER A 1 71 ? -0.437 -4.199 -14.244 1.00 94.06 71 SER A O 1
ATOM 567 N N . VAL A 1 72 ? 0.229 -2.061 -14.043 1.00 93.88 72 VAL A N 1
ATOM 568 C CA . VAL A 1 72 ? 1.529 -2.228 -14.719 1.00 93.88 72 VAL A CA 1
ATOM 569 C C . VAL A 1 72 ? 2.390 -3.271 -14.008 1.00 93.88 72 VAL A C 1
ATOM 571 O O . VAL A 1 72 ? 2.931 -4.162 -14.655 1.00 93.88 72 VAL A O 1
ATOM 574 N N . ALA A 1 73 ? 2.460 -3.219 -12.675 1.00 96.06 73 ALA A N 1
ATOM 575 C CA . ALA A 1 73 ? 3.192 -4.212 -11.898 1.00 96.06 73 ALA A CA 1
ATOM 576 C C . ALA A 1 73 ? 2.591 -5.613 -12.063 1.00 96.06 73 ALA A C 1
ATOM 578 O O . ALA A 1 73 ? 3.337 -6.563 -12.246 1.00 96.06 73 ALA A O 1
ATOM 579 N N . ARG A 1 74 ? 1.257 -5.753 -12.075 1.00 96.88 74 ARG A N 1
ATOM 580 C CA . ARG A 1 74 ? 0.604 -7.050 -12.332 1.00 96.88 74 ARG A CA 1
ATOM 581 C C . ARG A 1 74 ? 0.926 -7.601 -13.718 1.00 96.88 74 ARG A C 1
ATOM 583 O O . ARG A 1 74 ? 1.240 -8.779 -13.846 1.00 96.88 74 ARG A O 1
ATOM 590 N N . VAL A 1 75 ? 0.908 -6.756 -14.753 1.00 97.69 75 VAL A N 1
ATOM 591 C CA . VAL A 1 75 ? 1.325 -7.154 -16.109 1.00 97.69 75 VAL A CA 1
ATOM 592 C C . VAL A 1 75 ? 2.766 -7.664 -16.097 1.00 97.69 75 VAL A C 1
ATOM 594 O O . VAL A 1 75 ? 3.020 -8.739 -16.632 1.00 97.69 75 VAL A O 1
ATOM 597 N N . LEU A 1 76 ? 3.679 -6.944 -15.440 1.00 97.12 76 LEU A N 1
ATOM 598 C CA . LEU A 1 76 ? 5.068 -7.373 -15.279 1.00 97.12 76 LEU A CA 1
ATOM 599 C C . LEU A 1 76 ? 5.179 -8.700 -14.520 1.00 97.12 76 LEU A C 1
ATOM 601 O O . LEU A 1 76 ? 5.856 -9.601 -14.996 1.00 97.12 76 LEU A O 1
ATOM 605 N N . GLY A 1 77 ? 4.453 -8.871 -13.414 1.00 97.69 77 GLY A N 1
ATOM 606 C CA . GLY A 1 77 ? 4.426 -10.125 -12.655 1.00 97.69 77 GLY A CA 1
ATOM 607 C C . GLY A 1 77 ? 3.987 -11.322 -13.500 1.00 97.69 77 GLY A C 1
ATOM 608 O O . GLY A 1 77 ? 4.593 -12.386 -13.412 1.00 97.69 77 GLY A O 1
ATOM 609 N N . ARG A 1 78 ? 2.997 -11.144 -14.391 1.00 97.81 78 ARG A N 1
ATOM 610 C CA . ARG A 1 78 ? 2.602 -12.187 -15.358 1.00 97.81 78 ARG A CA 1
ATOM 611 C C . ARG A 1 78 ? 3.715 -12.512 -16.355 1.00 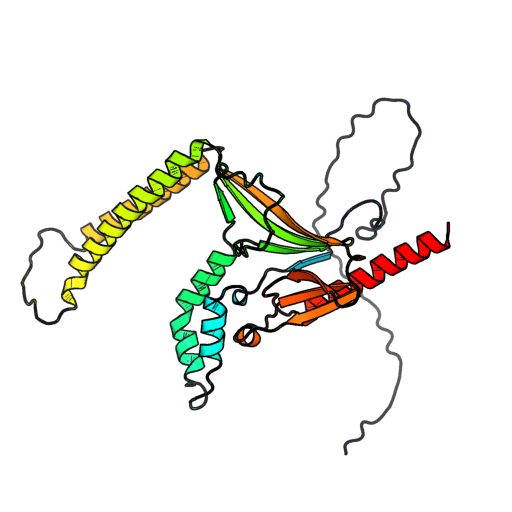97.81 78 ARG A C 1
ATOM 613 O O . ARG A 1 78 ? 3.917 -13.679 -16.666 1.00 97.81 78 ARG A O 1
ATOM 620 N N . LEU A 1 79 ? 4.438 -11.503 -16.846 1.00 97.50 79 LEU A N 1
ATOM 621 C CA . LEU A 1 79 ? 5.572 -11.710 -17.754 1.00 97.50 79 LEU A CA 1
ATOM 622 C C . LEU A 1 79 ? 6.746 -12.407 -17.053 1.00 97.50 79 LEU A C 1
ATOM 624 O O . LEU A 1 79 ? 7.395 -13.267 -17.643 1.00 97.50 79 LEU A O 1
ATOM 628 N N . PHE A 1 80 ? 7.005 -12.071 -15.789 1.00 97.19 80 PHE A N 1
ATOM 629 C CA . PHE A 1 80 ? 8.077 -12.681 -15.002 1.00 97.19 80 PHE A CA 1
ATOM 630 C C . PHE A 1 80 ? 7.774 -14.136 -14.627 1.00 97.19 80 PHE A C 1
ATOM 632 O O . PHE A 1 80 ? 8.699 -14.917 -14.424 1.00 97.19 80 PHE A O 1
ATOM 639 N N . ALA A 1 81 ? 6.494 -14.514 -14.578 1.00 96.94 81 ALA A N 1
ATOM 640 C CA . ALA A 1 81 ? 6.054 -15.882 -14.319 1.00 96.94 81 ALA A CA 1
ATOM 641 C C . ALA A 1 81 ? 6.247 -16.841 -15.515 1.00 96.94 81 ALA A C 1
ATOM 643 O O . ALA A 1 81 ? 5.991 -18.036 -15.377 1.00 96.94 81 ALA A O 1
ATOM 644 N N . ILE A 1 82 ? 6.697 -16.358 -16.683 1.00 96.81 82 ILE A N 1
ATOM 645 C CA . ILE A 1 82 ? 6.946 -17.209 -17.856 1.00 96.81 82 ILE A CA 1
ATOM 646 C C . ILE A 1 82 ? 8.138 -18.139 -17.585 1.00 96.81 82 ILE A C 1
ATOM 648 O O . ILE A 1 82 ? 9.303 -17.730 -17.650 1.00 96.81 82 ILE A O 1
ATOM 652 N N . ASP A 1 83 ? 7.834 -19.416 -17.344 1.00 96.12 83 ASP A N 1
ATOM 653 C CA . ASP A 1 83 ? 8.815 -20.480 -17.117 1.00 96.12 83 ASP A CA 1
ATOM 654 C C . ASP A 1 83 ? 9.204 -21.202 -18.418 1.00 96.12 83 ASP A C 1
ATOM 656 O O . ASP A 1 83 ? 8.942 -22.386 -18.618 1.00 96.12 83 ASP A O 1
ATOM 660 N N . ALA A 1 84 ? 9.797 -20.454 -19.348 1.00 96.62 84 ALA A N 1
ATOM 661 C CA . ALA A 1 84 ? 10.349 -20.998 -20.585 1.00 96.62 84 ALA A CA 1
ATOM 662 C C . ALA A 1 84 ? 11.855 -20.722 -20.635 1.00 96.62 84 ALA A C 1
ATOM 664 O O . ALA A 1 84 ? 12.268 -19.563 -20.627 1.00 96.62 84 ALA A O 1
ATOM 665 N N . GLY A 1 85 ? 12.679 -21.771 -20.671 1.00 93.56 85 GLY A N 1
ATOM 666 C CA . GLY A 1 85 ? 14.138 -21.664 -20.772 1.00 93.56 85 GLY A CA 1
ATOM 667 C C . GLY A 1 85 ? 14.883 -22.727 -19.966 1.00 93.56 85 GLY A C 1
ATOM 668 O O . GLY A 1 85 ? 14.284 -23.646 -19.414 1.00 93.56 85 GLY A O 1
ATOM 669 N N . ILE A 1 86 ? 16.211 -22.597 -19.903 1.00 93.56 86 ILE A N 1
ATOM 670 C CA . ILE A 1 86 ? 17.093 -23.529 -19.189 1.00 93.56 86 ILE A CA 1
ATOM 671 C C . ILE A 1 86 ? 17.720 -22.800 -17.994 1.00 93.56 86 ILE A C 1
ATOM 673 O O . ILE A 1 86 ? 18.466 -21.832 -18.156 1.00 93.56 86 ILE A O 1
ATOM 677 N N . TYR A 1 87 ? 17.431 -23.296 -16.789 1.00 89.06 87 TYR A N 1
ATOM 678 C CA . TYR A 1 87 ? 18.036 -22.873 -15.522 1.00 89.06 87 TYR A CA 1
ATOM 679 C C . TYR A 1 87 ? 17.910 -21.361 -15.229 1.00 89.06 87 TYR A C 1
ATOM 681 O O . TYR A 1 87 ? 16.828 -20.909 -14.861 1.00 89.06 87 TYR A O 1
ATOM 689 N N . VAL A 1 88 ? 18.986 -20.576 -15.372 1.00 89.88 88 VAL A N 1
ATOM 690 C CA . VAL A 1 88 ? 18.990 -19.122 -15.096 1.00 89.88 88 VAL A CA 1
ATOM 691 C C . VAL A 1 88 ? 18.404 -18.317 -16.261 1.00 89.88 88 VAL A C 1
ATOM 693 O O . VAL A 1 88 ? 17.813 -17.261 -16.038 1.00 89.88 88 VAL A O 1
ATOM 696 N N . PHE A 1 89 ? 18.481 -18.837 -17.490 1.00 92.56 89 PHE A N 1
ATOM 697 C CA . PHE A 1 89 ? 18.026 -18.166 -18.714 1.00 92.56 89 PHE A CA 1
ATOM 698 C C . PHE A 1 89 ? 16.540 -18.405 -19.003 1.00 92.56 89 PHE A C 1
ATOM 700 O O . PHE A 1 89 ? 16.141 -18.627 -20.146 1.00 92.56 89 PHE A O 1
ATOM 707 N N . LYS A 1 90 ? 15.705 -18.377 -17.960 1.00 96.56 90 LYS A N 1
ATOM 708 C CA . LYS A 1 90 ? 14.254 -18.312 -18.144 1.00 96.56 90 LYS A CA 1
ATOM 709 C C . LYS A 1 90 ? 13.901 -16.965 -18.765 1.00 96.56 90 LYS A C 1
ATOM 711 O O . LYS A 1 90 ? 14.406 -15.932 -18.321 1.00 96.56 90 LYS A O 1
ATOM 716 N N . ILE A 1 91 ? 13.007 -16.965 -19.748 1.00 96.75 91 ILE A N 1
ATOM 717 C CA . ILE A 1 91 ? 12.515 -15.742 -20.392 1.00 96.75 91 ILE A CA 1
ATOM 718 C C . ILE A 1 91 ? 11.978 -14.769 -19.332 1.00 96.75 91 ILE A C 1
ATOM 720 O O . ILE A 1 91 ? 12.339 -13.594 -19.356 1.00 96.75 91 ILE A O 1
ATOM 724 N N . GLY A 1 92 ? 11.225 -15.261 -18.339 1.00 96.69 92 GLY A N 1
ATOM 725 C CA . GLY A 1 92 ? 10.741 -14.445 -17.223 1.00 96.69 92 GLY A CA 1
ATOM 726 C C . GLY A 1 92 ? 11.854 -13.730 -16.443 1.00 96.69 92 GLY A C 1
ATOM 727 O O . GLY A 1 92 ? 11.719 -12.545 -16.146 1.00 96.69 92 GLY A O 1
ATOM 728 N N . ASN A 1 93 ? 12.990 -14.393 -16.193 1.00 96.31 93 ASN A N 1
ATOM 729 C CA . ASN A 1 93 ? 14.134 -13.796 -15.488 1.00 96.31 93 ASN A CA 1
ATOM 730 C C . ASN A 1 93 ? 14.827 -12.709 -16.320 1.00 96.31 93 ASN A C 1
ATOM 732 O O . ASN A 1 93 ? 15.225 -11.681 -15.775 1.00 96.31 93 ASN A O 1
ATOM 736 N N . LEU A 1 94 ? 14.966 -12.915 -17.634 1.00 95.88 94 LEU A N 1
ATOM 737 C CA . LEU A 1 94 ? 15.552 -11.913 -18.531 1.00 95.88 94 LEU A CA 1
ATOM 738 C C . LEU A 1 94 ? 14.661 -10.672 -18.631 1.00 95.88 94 LEU A C 1
ATOM 740 O O . LEU A 1 94 ? 15.160 -9.548 -18.567 1.00 95.88 94 LEU A O 1
ATOM 744 N N . ILE A 1 95 ? 13.340 -10.866 -18.719 1.00 95.81 95 ILE A N 1
ATOM 745 C CA . ILE A 1 95 ? 12.375 -9.762 -18.694 1.00 95.81 95 ILE A CA 1
ATOM 746 C C . ILE A 1 95 ? 12.421 -9.055 -17.331 1.00 95.81 95 ILE A C 1
ATOM 748 O O . ILE A 1 95 ? 12.415 -7.827 -17.295 1.00 95.81 95 ILE A O 1
ATOM 752 N N . ALA A 1 96 ? 12.528 -9.791 -16.220 1.00 96.06 96 ALA A N 1
ATOM 753 C CA . ALA A 1 96 ? 12.669 -9.207 -14.885 1.00 96.06 96 ALA A CA 1
ATOM 754 C C . ALA A 1 96 ? 13.932 -8.346 -14.757 1.00 96.06 96 ALA A C 1
ATOM 756 O O . ALA A 1 96 ? 13.857 -7.226 -14.251 1.00 96.06 96 ALA A O 1
ATOM 757 N N . LEU A 1 97 ? 15.068 -8.821 -15.278 1.00 93.75 97 LEU A N 1
ATOM 758 C CA . LEU A 1 97 ? 16.324 -8.070 -15.306 1.00 93.75 97 LEU A CA 1
ATOM 759 C C . LEU A 1 97 ? 16.192 -6.786 -16.141 1.00 93.75 97 LEU A C 1
ATOM 761 O O . LEU A 1 97 ? 16.581 -5.710 -15.690 1.00 93.75 97 LEU A O 1
ATOM 765 N N . ALA A 1 98 ? 15.588 -6.875 -17.329 1.00 88.56 98 ALA A N 1
ATOM 766 C CA . ALA A 1 98 ? 15.345 -5.719 -18.193 1.00 88.56 98 ALA A CA 1
ATOM 767 C C . ALA A 1 98 ? 14.345 -4.717 -17.582 1.00 88.56 98 ALA A C 1
ATOM 769 O O . ALA A 1 98 ? 14.431 -3.515 -17.831 1.00 88.56 98 ALA A O 1
ATOM 770 N N . ALA A 1 99 ? 13.411 -5.193 -16.755 1.00 91.56 99 ALA A N 1
ATOM 771 C CA . ALA A 1 99 ? 12.377 -4.384 -16.119 1.00 91.56 99 ALA A CA 1
ATOM 772 C C . ALA A 1 99 ? 12.813 -3.725 -14.796 1.00 91.56 99 ALA A C 1
ATOM 774 O O . ALA A 1 99 ? 12.002 -3.017 -14.194 1.00 91.56 99 ALA A O 1
ATOM 775 N N . ILE A 1 100 ? 14.067 -3.893 -14.348 1.00 87.62 100 ILE A N 1
ATOM 776 C CA . ILE A 1 100 ? 14.590 -3.260 -13.121 1.00 87.62 100 ILE A CA 1
ATOM 777 C C . ILE A 1 100 ? 14.310 -1.745 -13.069 1.00 87.62 100 ILE A C 1
ATOM 779 O O . ILE A 1 100 ? 13.789 -1.293 -12.045 1.00 87.62 100 ILE A O 1
ATOM 783 N N . PRO A 1 101 ? 14.558 -0.944 -14.131 1.00 83.19 101 PRO A N 1
ATOM 784 C CA . PRO A 1 101 ? 14.283 0.494 -14.089 1.00 83.19 101 PRO A CA 1
ATOM 785 C C . PRO A 1 101 ? 12.800 0.809 -13.857 1.00 83.19 101 PRO A C 1
ATOM 787 O O . PRO A 1 101 ? 12.463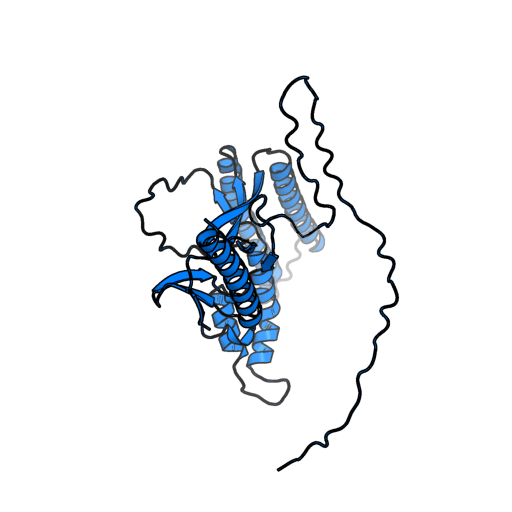 1.720 -13.101 1.00 83.19 101 PRO A O 1
ATOM 790 N N . VAL A 1 102 ? 11.903 0.020 -14.457 1.00 84.31 102 VAL A N 1
ATOM 791 C CA . VAL A 1 102 ? 10.450 0.182 -14.305 1.00 84.31 102 VAL A CA 1
ATOM 792 C C . VAL A 1 102 ? 10.005 -0.222 -12.900 1.00 84.31 102 VAL A C 1
ATOM 794 O O . VAL A 1 102 ? 9.226 0.494 -12.273 1.00 84.31 102 VAL A O 1
ATOM 797 N N . GLY A 1 103 ? 10.530 -1.331 -12.369 1.00 83.62 103 GLY A N 1
ATOM 798 C CA . GLY A 1 103 ? 10.271 -1.765 -10.996 1.00 83.62 103 GLY A CA 1
ATOM 799 C C . GLY A 1 103 ? 10.704 -0.720 -9.965 1.00 83.62 103 GLY A C 1
ATOM 800 O O . GLY A 1 103 ? 9.947 -0.410 -9.044 1.00 83.62 103 GLY A O 1
ATOM 801 N N . LEU A 1 104 ? 11.878 -0.113 -10.163 1.00 82.06 104 LEU A N 1
ATOM 802 C CA . LEU A 1 104 ? 12.388 0.960 -9.311 1.00 82.06 104 LEU A CA 1
ATOM 803 C C . LEU A 1 104 ? 11.507 2.218 -9.390 1.00 82.06 104 LEU A C 1
ATOM 805 O O . LEU A 1 104 ? 11.154 2.786 -8.356 1.00 82.06 104 LEU A O 1
ATOM 809 N N . ALA A 1 105 ? 11.088 2.617 -10.595 1.00 81.50 105 ALA A N 1
ATOM 810 C CA . ALA A 1 105 ? 10.170 3.740 -10.784 1.00 81.50 105 ALA A CA 1
ATOM 811 C C . ALA A 1 105 ? 8.828 3.512 -10.064 1.00 81.50 105 ALA A C 1
ATOM 813 O O . ALA A 1 105 ? 8.344 4.405 -9.371 1.00 81.50 105 ALA A O 1
ATOM 814 N N . LEU A 1 106 ? 8.256 2.305 -10.152 1.00 87.81 106 LEU A N 1
ATOM 815 C CA . LEU A 1 106 ? 7.028 1.934 -9.435 1.00 87.81 106 LEU A CA 1
ATOM 816 C C . LEU A 1 106 ? 7.217 1.930 -7.912 1.00 87.81 106 LEU A C 1
ATOM 818 O O . LEU A 1 106 ? 6.319 2.350 -7.179 1.00 87.81 106 LEU A O 1
ATOM 822 N N . TYR A 1 107 ? 8.376 1.480 -7.426 1.00 87.19 107 TYR A N 1
ATOM 823 C CA . TYR A 1 107 ? 8.704 1.506 -6.002 1.00 87.19 107 TYR A CA 1
ATOM 824 C C . TYR A 1 107 ? 8.762 2.939 -5.457 1.00 87.19 107 TYR A C 1
ATOM 826 O O . TYR A 1 107 ? 8.172 3.209 -4.412 1.00 87.19 107 TYR A O 1
ATOM 834 N N . PHE A 1 108 ? 9.408 3.868 -6.169 1.00 84.81 108 PHE A N 1
ATOM 835 C CA . PHE A 1 108 ? 9.427 5.277 -5.770 1.00 84.81 108 PHE A CA 1
ATOM 836 C C . PHE A 1 108 ? 8.060 5.933 -5.915 1.00 84.81 108 PHE A C 1
ATOM 838 O O . PHE A 1 108 ? 7.627 6.626 -5.000 1.00 84.81 108 PHE A O 1
ATOM 845 N N . PHE A 1 109 ? 7.336 5.656 -7.001 1.00 83.81 109 PHE A N 1
ATOM 846 C CA . PHE A 1 109 ? 5.976 6.158 -7.192 1.00 83.81 109 PHE A CA 1
ATOM 847 C C . PHE A 1 109 ? 5.051 5.762 -6.035 1.00 83.81 109 PHE A C 1
ATOM 849 O O . PHE A 1 109 ? 4.238 6.559 -5.586 1.00 83.81 109 PHE A O 1
ATOM 856 N N . ARG A 1 110 ? 5.221 4.556 -5.486 1.00 89.88 110 ARG A N 1
ATOM 857 C CA . ARG A 1 110 ? 4.509 4.094 -4.290 1.00 89.88 110 ARG A CA 1
ATOM 858 C C . ARG A 1 110 ? 4.833 4.897 -3.026 1.00 89.88 110 ARG A C 1
ATOM 860 O O . ARG A 1 110 ? 3.950 5.041 -2.189 1.00 89.88 110 ARG A O 1
ATOM 867 N N . LEU A 1 111 ? 6.063 5.387 -2.880 1.00 84.88 111 LEU A N 1
ATOM 868 C CA . LEU A 1 111 ? 6.507 6.167 -1.718 1.00 84.88 111 LEU A CA 1
ATOM 869 C C . LEU A 1 111 ? 6.117 7.647 -1.803 1.00 84.88 111 LEU A C 1
ATOM 871 O O . LEU A 1 111 ? 6.034 8.310 -0.771 1.00 84.88 111 LEU A O 1
ATOM 875 N N . LEU A 1 112 ? 5.899 8.171 -3.012 1.00 83.94 112 LEU A N 1
ATOM 876 C CA . LEU A 1 112 ? 5.564 9.577 -3.204 1.00 83.94 112 LEU A CA 1
ATOM 877 C C . LEU A 1 112 ? 4.183 9.899 -2.614 1.00 83.94 112 LEU A C 1
ATOM 879 O O . LEU A 1 112 ? 3.232 9.149 -2.847 1.00 83.94 112 LEU A O 1
ATOM 883 N N . PRO A 1 113 ? 4.048 11.016 -1.881 1.00 82.75 113 PRO A N 1
ATOM 884 C CA . PRO A 1 113 ? 2.756 11.454 -1.379 1.00 82.75 113 PRO A CA 1
ATOM 885 C C . PRO A 1 113 ? 1.830 11.869 -2.523 1.00 82.75 113 PRO A C 1
ATOM 887 O O . PRO A 1 113 ? 2.275 12.404 -3.542 1.00 82.75 113 PRO A O 1
ATOM 890 N N . ALA A 1 114 ? 0.532 11.663 -2.325 1.00 82.44 114 ALA A N 1
ATOM 891 C CA . ALA A 1 114 ? -0.497 12.122 -3.233 1.00 82.44 114 ALA A CA 1
ATOM 892 C C . ALA A 1 114 ? -0.543 13.649 -3.278 1.00 82.44 114 ALA A C 1
ATOM 894 O O . ALA A 1 114 ? -0.725 14.325 -2.264 1.00 82.44 114 ALA A O 1
ATOM 895 N N . VAL A 1 115 ? -0.408 14.211 -4.476 1.00 76.50 115 VAL A N 1
ATOM 896 C CA . VAL A 1 115 ? -0.575 15.651 -4.683 1.00 76.50 115 VAL A CA 1
ATOM 897 C C . VAL A 1 115 ? -2.064 15.949 -4.839 1.00 76.50 115 VAL A C 1
ATOM 899 O O . VAL A 1 115 ? -2.636 15.754 -5.914 1.00 76.50 115 VAL A O 1
ATOM 902 N N . ARG A 1 116 ? -2.710 16.442 -3.775 1.00 69.19 116 ARG A N 1
ATOM 903 C CA . ARG A 1 116 ? -4.074 16.976 -3.867 1.00 69.19 116 ARG A CA 1
ATOM 904 C C . ARG A 1 116 ? -4.020 18.470 -4.170 1.00 69.19 116 ARG A C 1
ATOM 906 O O . ARG A 1 116 ? -3.607 19.292 -3.353 1.00 69.19 116 ARG A O 1
ATOM 913 N N . VAL A 1 117 ? -4.474 18.837 -5.367 1.00 64.81 117 VAL A N 1
ATOM 914 C CA . VAL A 1 117 ? -4.671 20.243 -5.739 1.00 64.81 117 VAL A CA 1
ATOM 915 C C . VAL A 1 117 ? -5.941 20.737 -5.045 1.00 64.81 117 VAL A C 1
ATOM 917 O O . VAL A 1 117 ? -7.048 20.345 -5.417 1.00 64.81 117 VAL A O 1
ATOM 920 N N . SER A 1 118 ? -5.779 21.613 -4.048 1.00 59.41 118 SER A N 1
ATOM 921 C CA . SER A 1 118 ? -6.803 22.076 -3.088 1.00 59.41 118 SER A CA 1
ATOM 922 C C . SER A 1 118 ? -7.997 22.862 -3.696 1.00 59.41 118 SER A C 1
ATOM 924 O O . SER A 1 118 ? -8.747 23.534 -2.999 1.00 59.41 118 SER A O 1
ATOM 926 N N . GLY A 1 119 ? -8.211 22.802 -5.015 1.00 58.66 119 GLY A N 1
ATOM 927 C CA . GLY A 1 119 ? -9.276 23.523 -5.727 1.00 58.66 119 GLY A CA 1
ATOM 928 C C . GLY A 1 119 ? -10.444 22.663 -6.213 1.00 58.66 119 GLY A C 1
ATOM 929 O O . GLY A 1 119 ? -11.473 23.211 -6.598 1.00 58.66 119 GLY A O 1
ATOM 930 N N . ARG A 1 120 ? -10.317 21.331 -6.200 1.00 51.28 120 ARG A N 1
ATOM 931 C CA . ARG A 1 120 ? -11.402 20.415 -6.580 1.00 51.28 120 ARG A CA 1
ATOM 932 C C . ARG A 1 120 ? -11.959 19.770 -5.318 1.00 51.28 120 ARG A C 1
ATOM 934 O O . ARG A 1 120 ? -11.720 18.604 -5.033 1.00 51.28 120 ARG A O 1
ATOM 941 N N . SER A 1 121 ? -12.661 20.576 -4.526 1.00 53.53 121 SER A N 1
ATOM 942 C CA . SER A 1 121 ? -13.519 20.059 -3.465 1.00 53.53 121 SER A CA 1
ATOM 943 C C . SER A 1 121 ? -14.587 19.201 -4.145 1.00 53.53 121 SER A C 1
ATOM 945 O O . SER A 1 121 ? -15.560 19.727 -4.683 1.00 53.53 121 SER A O 1
ATOM 947 N N . SER A 1 122 ? -14.368 17.883 -4.191 1.00 54.38 122 SER A N 1
ATOM 948 C CA . SER A 1 122 ? -15.442 16.909 -4.389 1.00 54.38 122 SER A CA 1
ATOM 949 C C . SER A 1 122 ? -16.364 17.029 -3.182 1.00 54.38 122 SER A C 1
ATOM 951 O O . SER A 1 122 ? -16.252 16.295 -2.209 1.00 54.38 122 SER A O 1
ATOM 953 N N . ARG A 1 123 ? -17.230 18.042 -3.228 1.00 51.88 123 ARG A N 1
ATOM 954 C CA . ARG A 1 123 ? -18.270 18.333 -2.245 1.00 51.88 123 ARG A CA 1
ATOM 955 C C . ARG A 1 123 ? -19.589 17.672 -2.640 1.00 51.88 123 ARG A C 1
ATOM 957 O O . ARG A 1 123 ? -20.646 18.181 -2.287 1.00 51.88 123 ARG A O 1
ATOM 964 N N . ASP A 1 124 ? -19.521 16.575 -3.390 1.00 52.72 124 ASP A N 1
ATOM 965 C CA . ASP A 1 124 ? -20.693 15.763 -3.681 1.00 52.72 124 ASP A CA 1
ATOM 966 C C . ASP A 1 124 ? -20.587 14.414 -2.955 1.00 52.72 124 ASP A C 1
ATOM 968 O O . ASP A 1 124 ? -20.029 13.458 -3.499 1.00 52.72 124 ASP A O 1
ATOM 972 N N . PRO A 1 125 ? -21.071 14.339 -1.702 1.00 62.06 125 PRO A N 1
ATOM 973 C CA . PRO A 1 125 ? -21.125 13.098 -0.936 1.00 62.06 125 PRO A CA 1
ATOM 974 C C . PRO A 1 125 ? -22.111 12.067 -1.514 1.00 62.06 125 PRO A C 1
ATOM 976 O O . PRO A 1 125 ? -22.197 10.967 -0.975 1.00 62.06 125 PRO A O 1
ATOM 979 N N . SER A 1 126 ? -22.859 12.396 -2.579 1.00 58.84 126 SER A N 1
ATOM 980 C CA . SER A 1 126 ? -23.823 11.483 -3.205 1.00 58.84 126 SER A CA 1
ATOM 981 C C . SER A 1 126 ? -23.249 10.651 -4.356 1.00 58.84 126 SER A C 1
ATOM 983 O O . SER A 1 126 ? -23.883 9.684 -4.781 1.00 58.84 126 SER A O 1
ATOM 985 N N . LEU A 1 127 ? -22.050 10.976 -4.855 1.00 57.31 127 LEU A N 1
ATOM 986 C CA . LEU A 1 127 ? -21.427 10.173 -5.903 1.00 57.31 127 LEU A CA 1
ATOM 987 C C . LEU A 1 127 ? -20.873 8.869 -5.310 1.00 57.31 127 LEU A C 1
ATOM 989 O O . LEU A 1 127 ? -20.135 8.923 -4.322 1.00 57.31 127 LEU A O 1
ATOM 993 N N . PRO A 1 128 ? -21.178 7.705 -5.921 1.00 51.59 128 PRO A N 1
ATOM 994 C CA . PRO A 1 128 ? -20.623 6.434 -5.494 1.00 51.59 128 PRO A CA 1
ATOM 995 C C . PRO A 1 128 ? -19.105 6.560 -5.425 1.00 51.59 128 PRO A C 1
ATOM 997 O O . PRO A 1 128 ? -18.461 7.000 -6.384 1.00 51.59 128 PRO A O 1
ATOM 1000 N N . GLN A 1 129 ? -18.542 6.174 -4.284 1.00 55.47 129 GLN A N 1
ATOM 1001 C CA . GLN A 1 129 ? -17.112 6.130 -3.985 1.00 55.47 129 GLN A CA 1
ATOM 1002 C C . GLN A 1 129 ? -16.411 5.017 -4.799 1.00 55.47 129 GLN A C 1
ATOM 1004 O O . GLN A 1 129 ? -15.613 4.246 -4.283 1.00 55.47 129 GLN A O 1
ATOM 1009 N N . ASP A 1 130 ? -16.751 4.911 -6.084 1.00 46.00 130 ASP A N 1
ATOM 1010 C CA . ASP A 1 130 ? -16.487 3.789 -6.986 1.00 46.00 130 ASP A CA 1
ATOM 1011 C C . ASP A 1 130 ? -15.404 4.121 -8.025 1.00 46.00 130 ASP A C 1
ATOM 1013 O O . ASP A 1 130 ? -15.104 3.359 -8.939 1.00 46.00 130 ASP A O 1
ATOM 1017 N N . ARG A 1 131 ? -14.742 5.277 -7.898 1.00 48.56 131 ARG A N 1
ATOM 1018 C CA . ARG A 1 131 ? -13.536 5.557 -8.684 1.00 48.56 131 ARG A CA 1
ATOM 1019 C C . ARG A 1 131 ? -12.303 5.427 -7.821 1.00 48.56 131 ARG A C 1
ATOM 1021 O O . ARG A 1 131 ? -11.805 6.389 -7.246 1.00 48.56 131 ARG A O 1
ATOM 1028 N N . SER A 1 132 ? -11.839 4.182 -7.828 1.00 50.84 132 SER A N 1
ATOM 1029 C CA . SER A 1 132 ? -10.486 3.633 -7.723 1.00 50.84 132 SER A CA 1
ATOM 1030 C C . SER A 1 132 ? -9.342 4.506 -8.277 1.00 50.84 132 SER A C 1
ATOM 1032 O O . SER A 1 132 ? -8.491 4.021 -9.028 1.00 50.84 132 SER A O 1
ATOM 1034 N N . VAL A 1 133 ? -9.276 5.796 -7.952 1.00 59.00 133 VAL A N 1
ATOM 1035 C CA . VAL A 1 133 ? -8.037 6.548 -8.129 1.00 59.00 133 VAL A CA 1
ATOM 1036 C C . VAL A 1 133 ? -7.090 5.973 -7.095 1.00 59.00 133 VAL A C 1
ATOM 1038 O O . VAL A 1 133 ? -7.230 6.252 -5.913 1.00 59.00 133 VAL A O 1
ATOM 1041 N N . ILE A 1 134 ? -6.202 5.087 -7.545 1.00 62.81 134 ILE A N 1
ATOM 1042 C CA . ILE A 1 134 ? -5.190 4.434 -6.719 1.00 62.81 134 ILE A CA 1
ATOM 1043 C C . ILE A 1 134 ? -4.314 5.555 -6.148 1.00 62.81 134 ILE A C 1
ATOM 1045 O O . ILE A 1 134 ? -3.495 6.104 -6.894 1.00 62.81 134 ILE A O 1
ATOM 1049 N N . PRO A 1 135 ? -4.488 5.943 -4.871 1.00 68.38 135 PRO A N 1
ATOM 1050 C CA . PRO A 1 135 ? -3.684 7.004 -4.313 1.00 68.38 135 PRO A CA 1
ATOM 1051 C C . PRO A 1 135 ? -2.291 6.420 -4.088 1.00 68.38 135 PRO A C 1
ATOM 1053 O O . PRO A 1 135 ? -2.114 5.440 -3.355 1.00 68.38 135 PRO A O 1
ATOM 1056 N N . HIS A 1 136 ? -1.302 6.987 -4.772 1.00 82.31 136 HIS A N 1
ATOM 1057 C CA . HIS A 1 136 ? 0.098 6.782 -4.424 1.00 82.31 136 HIS A CA 1
ATOM 1058 C C . HIS A 1 136 ? 0.341 7.303 -3.000 1.00 82.31 136 HIS A C 1
ATOM 1060 O O . HIS A 1 136 ? -0.435 8.108 -2.486 1.00 82.31 136 HIS A O 1
ATOM 1066 N N . GLY A 1 137 ? 1.360 6.777 -2.320 1.00 85.62 137 GLY A N 1
ATOM 1067 C CA . GLY A 1 137 ? 1.640 7.157 -0.935 1.00 85.62 137 GLY A CA 1
ATOM 1068 C C . GLY A 1 137 ? 0.593 6.678 0.073 1.00 85.62 137 GLY A C 1
ATOM 1069 O O . GLY A 1 137 ? 0.534 7.216 1.178 1.00 85.62 137 GLY A O 1
ATOM 1070 N N . SER A 1 138 ? -0.242 5.698 -0.289 1.00 91.88 138 SER A N 1
ATOM 1071 C CA . SER A 1 138 ? -1.159 5.050 0.648 1.00 91.88 138 SER A CA 1
ATOM 1072 C C . SER A 1 138 ? -0.474 3.938 1.440 1.00 91.88 138 SER A C 1
ATOM 1074 O O . SER A 1 138 ? 0.394 3.225 0.930 1.00 91.88 138 SER A O 1
ATOM 1076 N N . TYR A 1 139 ? -0.883 3.783 2.694 1.00 95.06 139 TYR A N 1
ATOM 1077 C CA . TYR A 1 139 ? -0.468 2.701 3.579 1.00 95.06 139 TYR A CA 1
ATOM 1078 C C . TYR A 1 139 ? -1.645 2.266 4.450 1.00 95.06 139 TYR A C 1
ATOM 1080 O O . TYR A 1 139 ? -2.645 2.974 4.584 1.00 95.06 139 TYR A O 1
ATOM 1088 N N . TYR A 1 140 ? -1.547 1.070 5.010 1.00 96.56 140 TYR A N 1
ATOM 1089 C CA . TYR A 1 140 ? -2.590 0.488 5.836 1.00 96.56 140 TYR A CA 1
ATOM 1090 C C . TYR A 1 140 ? -2.142 0.471 7.284 1.00 96.56 140 TYR A C 1
ATOM 1092 O O . TYR A 1 140 ? -0.996 0.133 7.580 1.00 96.56 140 TYR A O 1
ATOM 1100 N N . LYS A 1 141 ? -3.054 0.807 8.187 1.00 96.94 141 LYS A N 1
ATOM 1101 C CA . LYS A 1 141 ? -2.800 0.820 9.624 1.00 96.94 141 LYS A CA 1
ATOM 1102 C C . LYS A 1 141 ? -3.855 -0.012 10.317 1.00 96.94 141 LYS A C 1
ATOM 1104 O O . LYS A 1 141 ? -5.047 0.255 10.192 1.00 96.94 141 LYS A O 1
ATOM 1109 N N . LEU A 1 142 ? -3.405 -1.009 11.058 1.00 97.50 142 LEU A N 1
ATOM 1110 C CA . LEU A 1 142 ? -4.242 -1.751 11.984 1.00 97.50 142 LEU A CA 1
ATOM 1111 C C . LEU A 1 142 ? -4.096 -1.112 13.364 1.00 97.50 142 LEU A C 1
ATOM 1113 O O . LEU A 1 142 ? -2.979 -0.970 13.868 1.00 97.50 142 LEU A O 1
ATOM 1117 N N . THR A 1 143 ? -5.215 -0.750 13.977 1.00 96.62 143 THR A N 1
ATOM 1118 C CA . THR A 1 143 ? -5.284 -0.282 15.364 1.00 96.62 143 THR A CA 1
ATOM 1119 C C . THR A 1 143 ? -6.030 -1.298 16.220 1.00 96.62 143 THR A C 1
ATOM 1121 O O . THR A 1 143 ? -6.568 -2.288 15.724 1.00 96.62 143 THR A O 1
ATOM 1124 N N . ASN A 1 144 ? -6.078 -1.060 17.527 1.00 94.62 144 ASN A N 1
ATOM 1125 C CA . ASN A 1 144 ? -6.889 -1.845 18.460 1.00 94.62 144 ASN A CA 1
ATOM 1126 C C . ASN A 1 144 ? -8.408 -1.668 18.279 1.00 94.62 144 ASN A C 1
ATOM 1128 O O . ASN A 1 144 ? -9.162 -2.280 19.030 1.00 94.62 144 ASN A O 1
ATOM 1132 N N . ARG A 1 145 ? -8.870 -0.841 17.329 1.00 94.69 145 ARG A N 1
ATOM 1133 C CA . ARG A 1 145 ? -10.299 -0.553 17.107 1.00 94.69 145 ARG A CA 1
ATOM 1134 C C . ARG A 1 145 ? -10.738 -0.691 15.657 1.00 94.69 145 ARG A C 1
ATOM 1136 O O . ARG A 1 145 ? -11.915 -0.944 15.399 1.00 94.69 145 ARG A O 1
ATOM 1143 N N . SER A 1 146 ? -9.829 -0.518 14.707 1.00 97.12 146 SER A N 1
ATOM 1144 C CA . SER A 1 146 ? -10.183 -0.458 13.293 1.00 97.12 146 SER A CA 1
ATOM 1145 C C . SER A 1 146 ? -8.996 -0.755 12.383 1.00 97.12 146 SER A C 1
ATOM 1147 O O . SER A 1 146 ? -7.831 -0.792 12.784 1.00 97.12 146 SER A O 1
ATOM 1149 N N . VAL A 1 147 ? -9.317 -0.994 11.118 1.00 97.62 147 VAL A N 1
ATOM 1150 C CA . VAL A 1 147 ? -8.361 -1.069 10.021 1.00 97.62 147 VAL A CA 1
ATOM 1151 C C . VAL A 1 147 ? -8.557 0.165 9.158 1.00 97.62 147 VAL A C 1
ATOM 1153 O O . VAL A 1 147 ? -9.664 0.423 8.689 1.00 97.62 147 VAL A O 1
ATOM 1156 N N . HIS A 1 148 ? -7.487 0.922 8.942 1.00 96.44 148 HIS A N 1
ATOM 1157 C CA . HIS A 1 148 ? -7.495 2.163 8.176 1.00 96.44 148 HIS A CA 1
ATOM 1158 C C . HIS A 1 148 ? -6.676 2.021 6.898 1.00 96.44 148 HIS A C 1
ATOM 1160 O O . HIS A 1 148 ? -5.577 1.466 6.905 1.00 96.44 148 HIS A O 1
ATOM 1166 N N . GLU A 1 149 ? -7.182 2.596 5.815 1.00 95.25 149 GLU A N 1
ATOM 1167 C CA . GLU A 1 149 ? -6.383 3.015 4.670 1.00 95.25 149 GLU A CA 1
ATOM 1168 C C . GLU A 1 149 ? -6.092 4.502 4.820 1.00 95.25 149 GLU A C 1
ATOM 1170 O O . GLU A 1 149 ? -7.007 5.331 4.845 1.00 95.25 149 GLU A O 1
ATOM 1175 N N . LEU A 1 150 ? -4.810 4.832 4.917 1.00 93.81 150 LEU A N 1
ATOM 1176 C CA . LEU A 1 150 ? -4.344 6.199 5.026 1.00 93.81 150 LEU A CA 1
ATOM 1177 C C . LEU A 1 150 ? -3.607 6.593 3.760 1.00 93.81 150 LEU A C 1
ATOM 1179 O O . LEU A 1 150 ? -3.013 5.754 3.079 1.00 93.81 150 LEU A O 1
ATOM 1183 N N . CYS A 1 151 ? -3.621 7.884 3.466 1.00 91.25 151 CYS A N 1
ATOM 1184 C CA . CYS A 1 151 ? -2.852 8.466 2.385 1.00 91.25 151 CYS A CA 1
ATOM 1185 C C . CYS A 1 151 ? -1.933 9.555 2.933 1.00 91.25 151 CYS A C 1
ATOM 1187 O O . CYS A 1 151 ? -2.315 10.342 3.800 1.00 91.25 151 CYS A O 1
ATOM 1189 N N . ASN A 1 152 ? -0.703 9.583 2.432 1.00 87.88 152 ASN A N 1
ATOM 1190 C CA . ASN A 1 152 ? 0.170 10.732 2.599 1.00 87.88 152 ASN A CA 1
ATOM 1191 C C . ASN A 1 152 ? -0.201 11.760 1.553 1.00 87.88 152 ASN A C 1
ATOM 1193 O O . ASN A 1 152 ? -0.058 11.492 0.362 1.00 87.88 152 ASN A O 1
ATOM 1197 N N . GLU A 1 153 ? -0.634 12.931 1.990 1.00 83.75 153 GLU A N 1
ATOM 1198 C CA . GLU A 1 153 ? -1.051 13.989 1.088 1.00 83.75 153 GLU A CA 1
ATOM 1199 C C . GLU A 1 153 ? -0.125 15.185 1.190 1.00 83.75 153 GLU A C 1
ATOM 1201 O O . GLU A 1 153 ? 0.295 15.609 2.265 1.00 83.75 153 GLU A O 1
ATOM 1206 N N . VAL A 1 154 ? 0.178 15.759 0.035 1.00 81.62 154 VAL A N 1
ATOM 1207 C CA . VAL A 1 154 ? 0.769 17.084 -0.055 1.00 81.62 154 VAL A CA 1
ATOM 1208 C C . VAL A 1 154 ? -0.345 18.025 -0.461 1.00 81.62 154 VAL A C 1
ATOM 1210 O O . VAL A 1 154 ? -0.818 18.012 -1.602 1.00 81.62 154 VAL A O 1
ATOM 1213 N N . HIS A 1 155 ? -0.777 18.838 0.496 1.00 75.62 155 HIS A N 1
ATOM 1214 C CA . HIS A 1 155 ? -1.721 19.909 0.241 1.00 75.62 155 HIS A CA 1
ATOM 1215 C C . HIS A 1 155 ? -0.936 21.061 -0.361 1.00 75.62 155 HIS A C 1
ATOM 1217 O O . HIS A 1 155 ? -0.078 21.661 0.283 1.00 75.62 155 HIS A O 1
ATOM 1223 N N . LEU A 1 156 ? -1.223 21.337 -1.628 1.00 71.25 156 LEU A N 1
ATOM 1224 C CA . LEU A 1 156 ? -0.737 22.508 -2.333 1.00 71.25 156 LEU A CA 1
ATOM 1225 C C . LEU A 1 156 ? -1.740 23.645 -2.104 1.00 71.25 156 LEU A C 1
ATOM 1227 O O . LEU A 1 156 ? -2.840 23.630 -2.663 1.00 71.25 156 LEU A O 1
ATOM 1231 N N . GLY A 1 157 ? -1.380 24.626 -1.272 1.00 67.81 157 GLY A N 1
ATOM 1232 C CA . GLY A 1 157 ? 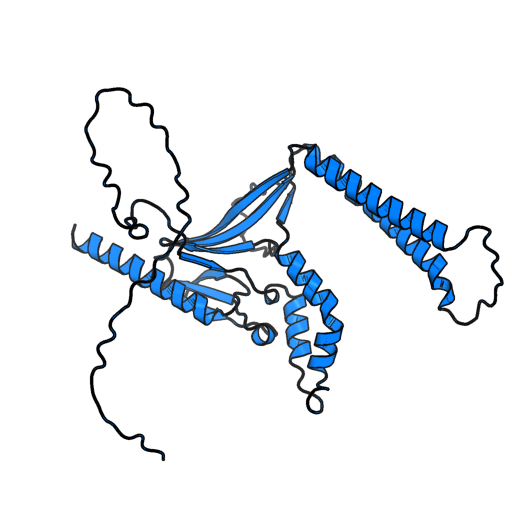-2.238 25.782 -0.983 1.00 67.81 157 GLY A CA 1
ATOM 1233 C C . GLY A 1 157 ? -2.631 26.576 -2.240 1.00 67.81 157 GLY A C 1
ATOM 1234 O O . GLY A 1 157 ? -2.051 26.403 -3.310 1.00 67.81 157 GLY A O 1
ATOM 1235 N N . SER A 1 158 ? -3.608 27.484 -2.133 1.00 64.06 158 SER A N 1
ATOM 1236 C CA . SER A 1 158 ? -4.187 28.221 -3.281 1.00 64.06 158 SER A CA 1
ATOM 1237 C C . SER A 1 158 ? -3.153 28.959 -4.163 1.00 64.06 158 SER A C 1
ATOM 1239 O O . SER A 1 158 ? -3.344 29.080 -5.373 1.00 64.06 158 SER A O 1
ATOM 1241 N N . GLY A 1 159 ? -2.008 29.368 -3.595 1.00 60.38 159 GLY A N 1
ATOM 1242 C CA . GLY A 1 159 ? -0.886 29.975 -4.330 1.00 60.38 159 GLY A CA 1
ATOM 1243 C C . GLY A 1 159 ? -0.107 29.022 -5.257 1.00 60.38 159 GLY A C 1
ATOM 1244 O O . GLY A 1 159 ? 0.730 29.466 -6.037 1.00 60.38 159 GLY A O 1
ATOM 1245 N N . SER A 1 160 ? -0.383 27.717 -5.214 1.00 57.78 160 SER A N 1
ATOM 1246 C CA . SER A 1 160 ? 0.319 26.674 -5.978 1.00 57.78 160 SER A CA 1
ATOM 1247 C C . SER A 1 160 ? -0.037 26.592 -7.462 1.00 57.78 160 SER A C 1
ATOM 1249 O O . SER A 1 160 ? 0.708 25.969 -8.219 1.00 57.78 160 SER A O 1
ATOM 1251 N N . ARG A 1 161 ? -1.121 27.244 -7.916 1.00 59.84 161 ARG A N 1
ATOM 1252 C CA . ARG A 1 161 ? -1.477 27.298 -9.352 1.00 59.84 161 ARG A CA 1
ATOM 1253 C C . ARG A 1 161 ? -0.339 27.874 -10.199 1.00 59.84 161 ARG A C 1
ATOM 1255 O O . ARG A 1 161 ? -0.179 27.508 -11.358 1.00 59.84 161 ARG A O 1
ATOM 1262 N N . PHE A 1 162 ? 0.476 28.745 -9.604 1.00 59.22 162 PHE A N 1
ATOM 1263 C CA . PHE A 1 162 ? 1.681 29.262 -10.238 1.00 59.22 162 PHE A CA 1
ATOM 1264 C C . PHE A 1 162 ? 2.733 28.163 -10.450 1.00 59.22 162 PHE A C 1
ATOM 1266 O O . PHE A 1 162 ? 3.272 28.049 -11.543 1.00 59.22 162 PHE A O 1
ATOM 1273 N N . VAL A 1 163 ? 2.961 27.298 -9.454 1.00 57.78 163 VAL A N 1
ATOM 1274 C CA . VAL A 1 163 ? 3.943 26.200 -9.524 1.00 57.78 163 VAL A CA 1
ATOM 1275 C C . VAL A 1 163 ? 3.493 25.098 -10.487 1.00 57.78 163 VAL A C 1
ATOM 1277 O O . VAL A 1 163 ? 4.321 24.599 -11.240 1.00 57.78 163 VAL A O 1
ATOM 1280 N N . SER A 1 164 ? 2.199 24.748 -10.543 1.00 55.97 164 SER A N 1
ATOM 1281 C CA . SER A 1 164 ? 1.705 23.770 -11.531 1.00 55.97 164 SER A CA 1
ATOM 1282 C C . SER A 1 164 ? 1.836 24.279 -12.967 1.00 55.97 164 SER A C 1
ATOM 1284 O O . SER A 1 164 ? 2.192 23.513 -13.858 1.00 55.97 164 SER A O 1
ATOM 1286 N N . ASN A 1 165 ? 1.600 25.576 -13.190 1.00 60.06 165 ASN A N 1
ATOM 1287 C CA . ASN A 1 165 ? 1.794 26.195 -14.501 1.00 60.06 165 ASN A CA 1
ATOM 1288 C C . ASN A 1 165 ? 3.284 26.307 -14.858 1.00 60.06 165 ASN A C 1
ATOM 1290 O O . ASN A 1 165 ? 3.652 26.078 -16.008 1.00 60.06 165 ASN A O 1
ATOM 1294 N N . LEU A 1 166 ? 4.154 26.583 -13.879 1.00 57.75 166 LEU A N 1
ATOM 1295 C CA . LEU A 1 166 ? 5.603 26.606 -14.087 1.00 57.75 166 LEU A CA 1
ATOM 1296 C C . LEU A 1 166 ? 6.171 25.207 -14.365 1.00 57.75 166 LEU A C 1
ATOM 1298 O O . LEU A 1 166 ? 7.018 25.060 -15.236 1.00 57.75 166 LEU A O 1
ATOM 1302 N N . ALA A 1 167 ? 5.692 24.176 -13.666 1.00 54.47 167 ALA A N 1
ATOM 1303 C CA . ALA A 1 167 ? 6.094 22.789 -13.892 1.00 54.47 167 ALA A CA 1
ATOM 1304 C C . ALA A 1 167 ? 5.578 22.260 -15.241 1.00 54.47 167 ALA A C 1
ATOM 1306 O O . ALA A 1 167 ? 6.311 21.568 -15.943 1.00 54.47 167 ALA A O 1
ATOM 1307 N N . GLY A 1 168 ? 4.355 22.633 -15.639 1.00 53.66 168 GLY A N 1
ATOM 1308 C CA . GLY A 1 168 ? 3.782 22.275 -16.938 1.00 53.66 168 GLY A CA 1
ATOM 1309 C C . GLY A 1 168 ? 4.505 22.935 -18.115 1.00 53.66 168 GLY A C 1
ATOM 1310 O O . GLY A 1 168 ? 4.917 22.245 -19.040 1.00 53.66 168 GLY A O 1
ATOM 1311 N N . CYS A 1 169 ? 4.721 24.253 -18.075 1.00 53.12 169 CYS A N 1
ATOM 1312 C CA . CYS A 1 169 ? 5.388 24.967 -19.170 1.00 53.12 169 CYS A CA 1
ATOM 1313 C C . CYS A 1 169 ? 6.916 24.801 -19.138 1.00 53.12 169 CYS A C 1
ATOM 1315 O O . CYS A 1 169 ? 7.542 24.613 -20.178 1.00 53.12 169 CYS A O 1
ATOM 1317 N N . GLY A 1 170 ? 7.524 24.831 -17.950 1.00 54.66 170 GLY A N 1
ATOM 1318 C CA . GLY A 1 170 ? 8.969 24.696 -17.764 1.00 54.66 170 GLY A CA 1
ATOM 1319 C C . GLY A 1 170 ? 9.463 23.265 -17.956 1.00 54.66 170 GLY A C 1
ATOM 1320 O O . GLY A 1 170 ? 10.474 23.060 -18.617 1.00 54.66 170 GLY A O 1
ATOM 1321 N N . GLY A 1 171 ? 8.733 22.262 -17.460 1.00 55.03 171 GLY A N 1
ATOM 1322 C CA . GLY A 1 171 ? 9.086 20.854 -17.652 1.00 55.03 171 GLY A CA 1
ATOM 1323 C C . GLY A 1 171 ? 8.972 20.410 -19.110 1.00 55.03 171 GLY A C 1
ATOM 1324 O O . GLY A 1 171 ? 9.830 19.677 -19.593 1.00 55.03 171 GLY A O 1
ATOM 1325 N N . LEU A 1 172 ? 7.965 20.903 -19.837 1.00 56.00 172 LEU A N 1
ATOM 1326 C CA . LEU A 1 172 ? 7.791 20.616 -21.263 1.00 56.00 172 LEU A CA 1
ATOM 1327 C C . LEU A 1 172 ? 8.853 21.342 -22.102 1.00 56.00 172 LEU A C 1
ATOM 1329 O O . LEU A 1 172 ? 9.439 20.727 -22.986 1.00 56.00 172 LEU A O 1
ATOM 1333 N N . ALA A 1 173 ? 9.196 22.592 -21.770 1.00 59.50 173 ALA A N 1
ATOM 1334 C CA . ALA A 1 173 ? 10.307 23.298 -22.409 1.00 59.50 173 ALA A CA 1
ATOM 1335 C C . ALA A 1 173 ? 11.660 22.608 -22.156 1.00 59.50 173 ALA A C 1
ATOM 1337 O O . ALA A 1 173 ? 12.415 22.387 -23.098 1.00 59.50 173 ALA A O 1
ATOM 1338 N N . ILE A 1 174 ? 11.950 22.199 -20.916 1.00 61.62 174 ILE A N 1
ATOM 1339 C CA . ILE A 1 174 ? 13.182 21.473 -20.569 1.00 61.62 174 ILE A CA 1
ATOM 1340 C C . ILE A 1 174 ? 13.202 20.091 -21.233 1.00 61.62 174 ILE A C 1
ATOM 1342 O O . ILE A 1 174 ? 14.227 19.699 -21.779 1.00 61.62 174 ILE A O 1
ATOM 1346 N N . GLY A 1 175 ? 12.081 19.368 -21.244 1.00 61.66 175 GLY A N 1
ATOM 1347 C CA . GLY A 1 175 ? 11.954 18.079 -21.922 1.00 61.66 175 GLY A CA 1
ATOM 1348 C C . GLY A 1 175 ? 12.169 18.189 -23.431 1.00 61.66 175 GLY A C 1
ATOM 1349 O O . GLY A 1 175 ? 12.913 17.395 -23.996 1.00 61.66 175 GLY A O 1
ATOM 1350 N N . VAL A 1 176 ? 11.599 19.210 -24.078 1.00 68.19 176 VAL A N 1
ATOM 1351 C CA . VAL A 1 176 ? 11.833 19.503 -25.502 1.00 68.19 176 VAL A CA 1
ATOM 1352 C C . VAL A 1 176 ? 13.294 19.863 -25.745 1.00 68.19 176 VAL A C 1
ATOM 1354 O O . VAL A 1 176 ? 13.891 19.325 -26.668 1.00 68.19 176 VAL A O 1
ATOM 1357 N N . VAL A 1 177 ? 13.905 20.699 -24.901 1.00 69.94 177 VAL A N 1
ATOM 1358 C CA . VAL A 1 177 ? 15.330 21.042 -25.017 1.00 69.94 177 VAL A CA 1
ATOM 1359 C C . VAL A 1 177 ? 16.209 19.804 -24.847 1.00 69.94 177 VAL A C 1
ATOM 1361 O O . VAL A 1 177 ? 17.128 19.622 -25.633 1.00 69.94 177 VAL A O 1
ATOM 1364 N N . LEU A 1 178 ? 15.920 18.919 -23.890 1.00 64.94 178 LEU A N 1
ATOM 1365 C CA . LEU A 1 178 ? 16.679 17.683 -23.681 1.00 64.94 178 LEU A CA 1
ATOM 1366 C C . LEU A 1 178 ? 16.472 16.665 -24.808 1.00 64.94 178 LEU A C 1
ATOM 1368 O O . LEU A 1 178 ? 17.430 15.998 -25.178 1.00 64.94 178 LEU A O 1
ATOM 1372 N N . VAL A 1 179 ? 15.271 16.561 -25.386 1.00 62.09 179 VAL A N 1
ATOM 1373 C CA . VAL A 1 179 ? 15.000 15.716 -26.563 1.00 62.09 179 VAL A CA 1
ATOM 1374 C C . VAL A 1 179 ? 15.689 16.274 -27.804 1.00 62.09 179 VAL A C 1
ATOM 1376 O O . VAL A 1 179 ? 16.307 15.508 -28.529 1.00 62.09 179 VAL A O 1
ATOM 1379 N N . VAL A 1 180 ? 15.649 17.590 -28.031 1.00 68.56 180 VAL A N 1
ATOM 1380 C CA . VAL A 1 180 ? 16.369 18.252 -29.132 1.00 68.56 180 VAL A CA 1
ATOM 1381 C C . VAL A 1 180 ? 17.878 18.097 -28.952 1.00 68.56 180 VAL A C 1
ATOM 1383 O O . VAL A 1 180 ? 18.566 17.755 -29.908 1.00 68.56 180 VAL A O 1
ATOM 1386 N N . LEU A 1 181 ? 18.389 18.270 -27.730 1.00 64.69 181 LEU A N 1
ATOM 1387 C CA . LEU A 1 181 ? 19.794 18.051 -27.394 1.00 64.69 181 LEU A CA 1
ATOM 1388 C C . LEU A 1 181 ? 20.180 16.581 -27.594 1.00 64.69 181 LEU A C 1
ATOM 1390 O O . LEU A 1 181 ? 21.212 16.306 -28.186 1.00 64.69 181 LEU A O 1
ATOM 1394 N N . HIS A 1 182 ? 19.343 15.633 -27.168 1.00 66.00 182 HIS A N 1
ATOM 1395 C CA . HIS A 1 182 ? 19.561 14.207 -27.402 1.00 66.00 182 HIS A CA 1
ATOM 1396 C C . HIS A 1 182 ? 19.548 13.882 -28.899 1.00 66.00 182 HIS A C 1
ATOM 1398 O O . HIS A 1 182 ? 20.420 13.160 -29.355 1.00 66.00 182 HIS A O 1
ATOM 1404 N N . TYR A 1 183 ? 18.637 14.460 -29.683 1.00 66.69 183 TYR A N 1
ATOM 1405 C CA . TYR A 1 183 ? 18.581 14.268 -31.135 1.00 66.69 183 TYR A CA 1
ATOM 1406 C C . TYR A 1 183 ? 19.809 14.854 -31.846 1.00 66.69 183 TYR A C 1
ATOM 1408 O O . TYR A 1 183 ? 20.320 14.255 -32.784 1.00 66.69 183 TYR A O 1
ATOM 1416 N N . PHE A 1 184 ? 20.320 15.996 -31.376 1.00 63.12 184 PHE A N 1
ATOM 1417 C CA . PHE A 1 184 ? 21.539 16.613 -31.908 1.00 63.12 184 PHE A CA 1
ATOM 1418 C C . PHE A 1 184 ? 22.822 15.893 -31.476 1.00 63.12 184 PHE A C 1
ATOM 1420 O O . PHE A 1 184 ? 23.771 15.845 -32.247 1.00 63.12 184 PHE A O 1
ATOM 1427 N N . VAL A 1 185 ? 22.861 15.340 -30.261 1.00 63.97 185 VAL A N 1
ATOM 1428 C CA . VAL A 1 185 ? 24.042 14.655 -29.706 1.00 63.97 185 VAL A CA 1
ATOM 1429 C C . VAL A 1 185 ? 24.098 13.182 -30.121 1.00 63.97 185 VAL A C 1
ATOM 1431 O O . VAL A 1 185 ? 25.178 12.659 -30.358 1.00 63.97 185 VAL A O 1
ATOM 1434 N N . PHE A 1 186 ? 22.953 12.505 -30.227 1.00 56.22 186 PHE A N 1
ATOM 1435 C CA . PHE A 1 186 ? 22.848 11.078 -30.568 1.00 56.22 186 PHE A CA 1
ATOM 1436 C C . PHE A 1 186 ? 22.324 10.816 -31.984 1.00 56.22 186 PHE A C 1
ATOM 1438 O O . PHE A 1 186 ? 22.222 9.657 -32.385 1.00 56.22 186 PHE A O 1
ATOM 1445 N N . GLY A 1 187 ? 22.050 11.855 -32.778 1.00 56.34 187 GLY A N 1
ATOM 1446 C CA . GLY A 1 187 ? 21.793 11.722 -34.217 1.00 56.34 187 GLY A CA 1
ATOM 1447 C C . GLY A 1 187 ? 22.933 11.031 -34.984 1.00 56.34 187 GLY A C 1
ATOM 1448 O O . GLY A 1 187 ? 22.709 10.539 -36.086 1.00 56.34 187 GLY A O 1
ATOM 1449 N N . GLU A 1 188 ? 24.118 10.906 -34.375 1.00 52.12 188 GLU A N 1
ATOM 1450 C CA . GLU A 1 188 ? 25.250 10.108 -34.869 1.00 52.12 188 GLU A CA 1
ATOM 1451 C C . GLU A 1 188 ? 25.036 8.582 -34.832 1.00 52.12 188 GLU A C 1
ATOM 1453 O O . GLU A 1 188 ? 25.819 7.849 -35.430 1.00 52.12 188 GLU A O 1
ATOM 1458 N N . LEU A 1 189 ? 23.985 8.061 -34.184 1.00 50.78 189 LEU A N 1
ATOM 1459 C CA . LEU A 1 189 ? 23.702 6.616 -34.187 1.00 50.78 189 LEU A CA 1
ATOM 1460 C C . LEU A 1 189 ? 22.970 6.124 -35.448 1.00 50.78 189 LEU A C 1
ATOM 1462 O O . LEU A 1 189 ? 22.745 4.920 -35.584 1.00 50.78 189 LEU A O 1
ATOM 1466 N N . LEU A 1 190 ? 22.614 7.021 -36.378 1.00 51.56 190 LEU A N 1
ATOM 1467 C CA . LEU A 1 190 ? 22.204 6.639 -37.728 1.00 51.56 190 LEU A CA 1
ATOM 1468 C C . LEU A 1 190 ? 23.461 6.473 -38.604 1.00 51.56 190 LEU A C 1
ATOM 1470 O O . LEU A 1 190 ? 24.127 7.464 -38.910 1.00 51.56 190 LEU A O 1
ATOM 1474 N N . PRO A 1 191 ? 23.804 5.241 -39.021 1.00 48.62 191 PRO A N 1
ATOM 1475 C CA . PRO A 1 191 ? 24.997 4.991 -39.819 1.00 48.62 191 PRO A CA 1
ATOM 1476 C C . PRO A 1 191 ? 24.845 5.653 -41.194 1.00 48.62 191 PRO A C 1
ATOM 1478 O O . PRO A 1 191 ? 23.989 5.258 -41.984 1.00 48.62 191 PRO A O 1
ATOM 1481 N N . GLY A 1 192 ? 25.661 6.674 -41.473 1.00 58.50 192 GLY A N 1
ATOM 1482 C CA . GLY A 1 192 ? 25.716 7.327 -42.788 1.00 58.50 192 GLY A CA 1
ATOM 1483 C C . GLY A 1 192 ? 26.061 8.819 -42.798 1.00 58.50 192 GLY A C 1
ATOM 1484 O O . GLY A 1 192 ? 26.304 9.364 -43.871 1.00 58.50 192 GLY A O 1
ATOM 1485 N N . ALA A 1 193 ? 26.115 9.492 -41.647 1.00 52.31 193 ALA A N 1
ATOM 1486 C CA . ALA A 1 193 ? 26.512 10.897 -41.575 1.00 52.31 193 ALA A CA 1
ATOM 1487 C C . ALA A 1 193 ? 28.019 11.044 -41.289 1.00 52.31 193 ALA A C 1
ATOM 1489 O O . ALA A 1 193 ? 28.411 11.459 -40.205 1.00 52.31 193 ALA A O 1
ATOM 1490 N N . GLU A 1 194 ? 28.882 10.754 -42.270 1.00 51.12 194 GLU A N 1
ATOM 1491 C CA . GLU A 1 194 ? 30.314 11.130 -42.233 1.00 51.12 194 GLU A CA 1
ATOM 1492 C C . GLU A 1 194 ? 30.513 12.643 -42.474 1.00 51.12 194 GLU A C 1
ATOM 1494 O O . GLU A 1 194 ? 31.329 13.093 -43.280 1.00 51.12 194 GLU A O 1
ATOM 1499 N N . GLY A 1 195 ? 29.711 13.464 -41.798 1.00 55.31 195 GLY A N 1
ATOM 1500 C CA . GLY A 1 195 ? 29.842 14.909 -41.812 1.00 55.31 195 GLY A CA 1
ATOM 1501 C C . GLY A 1 195 ? 30.831 15.324 -40.739 1.00 55.31 195 GLY A C 1
ATOM 1502 O O . GLY A 1 195 ? 30.502 15.288 -39.561 1.00 55.31 195 GLY A O 1
ATOM 1503 N N . ASN A 1 196 ? 32.027 15.735 -41.153 1.00 56.66 196 ASN A N 1
ATOM 1504 C CA . ASN A 1 196 ? 33.086 16.297 -40.317 1.00 56.66 196 ASN A CA 1
ATOM 1505 C C . ASN A 1 196 ? 32.612 17.626 -39.681 1.00 56.66 196 ASN A C 1
ATOM 1507 O O . ASN A 1 196 ? 32.959 18.721 -40.129 1.00 56.66 196 ASN A O 1
ATOM 1511 N N . PHE A 1 197 ? 31.716 17.545 -38.696 1.00 55.59 197 PHE A N 1
ATOM 1512 C CA . PHE A 1 197 ? 31.100 18.701 -38.062 1.00 55.59 197 PHE A CA 1
ATOM 1513 C C . PHE A 1 197 ? 32.053 19.207 -36.979 1.00 55.59 197 PHE A C 1
ATOM 1515 O O . PHE A 1 197 ? 31.944 18.866 -35.803 1.00 55.59 197 PHE A O 1
ATOM 1522 N N . ASN A 1 198 ? 33.009 20.044 -37.392 1.00 63.12 198 ASN A N 1
ATOM 1523 C CA . ASN A 1 198 ? 33.779 20.913 -36.503 1.00 63.12 198 ASN A CA 1
ATOM 1524 C C . ASN A 1 198 ? 32.821 21.918 -35.851 1.00 63.12 198 ASN A C 1
ATOM 1526 O O . ASN A 1 198 ? 32.781 23.097 -36.208 1.00 63.12 198 ASN A O 1
ATOM 1530 N N . SER A 1 199 ? 31.999 21.451 -34.912 1.00 62.81 199 SER A N 1
ATOM 1531 C CA . SER A 1 199 ? 31.264 22.358 -34.052 1.00 62.81 199 SER A CA 1
ATOM 1532 C C . SER A 1 199 ? 32.307 23.156 -33.256 1.00 62.81 199 SER A C 1
ATOM 1534 O O . SER A 1 199 ? 33.208 22.559 -32.662 1.00 62.81 199 SER A O 1
ATOM 1536 N N . PRO A 1 200 ? 32.239 24.496 -33.240 1.00 73.69 200 PRO A N 1
ATOM 1537 C CA . PRO A 1 200 ? 33.228 25.330 -32.554 1.00 73.69 200 PRO A CA 1
ATOM 1538 C C . PRO A 1 200 ? 33.164 25.202 -31.023 1.00 73.69 200 PRO A C 1
ATOM 1540 O O . PRO A 1 200 ? 33.931 25.853 -30.317 1.00 73.69 200 PRO A O 1
ATOM 1543 N N . ILE A 1 201 ? 32.241 24.391 -30.496 1.00 69.94 201 ILE A N 1
ATOM 1544 C CA . ILE A 1 201 ? 31.975 24.247 -29.071 1.00 69.94 201 ILE A CA 1
ATOM 1545 C C . ILE A 1 201 ? 32.346 22.821 -28.651 1.00 69.94 201 ILE A C 1
ATOM 1547 O O . ILE A 1 201 ? 31.722 21.868 -29.116 1.00 69.94 201 ILE A O 1
ATOM 1551 N N . PRO A 1 202 ? 33.324 22.650 -27.748 1.00 79.56 202 PRO A N 1
ATOM 1552 C CA . PRO A 1 202 ? 33.664 21.341 -27.210 1.00 79.56 202 PRO A CA 1
ATOM 1553 C C . PRO A 1 202 ? 32.451 20.671 -26.547 1.00 79.56 202 PRO A C 1
ATOM 1555 O O . PRO A 1 202 ? 31.728 21.303 -25.776 1.00 79.56 202 PRO A O 1
ATOM 1558 N N . SER A 1 203 ? 32.259 19.372 -26.776 1.00 72.81 203 SER A N 1
ATOM 1559 C CA . SER A 1 203 ? 31.129 18.589 -26.243 1.00 72.81 203 SER A CA 1
ATOM 1560 C C . SER A 1 203 ? 30.968 18.677 -24.716 1.00 72.81 203 SER A C 1
ATOM 1562 O O . SER A 1 203 ? 29.847 18.696 -24.205 1.00 72.81 203 SER A O 1
ATOM 1564 N N . TRP A 1 204 ? 32.068 18.818 -23.970 1.00 77.31 204 TRP A N 1
ATOM 1565 C CA . TRP A 1 204 ? 32.035 18.991 -22.515 1.00 77.31 204 TRP A CA 1
ATOM 1566 C C . TRP A 1 204 ? 31.384 20.314 -22.073 1.00 77.31 204 TRP A C 1
ATOM 1568 O O . TRP A 1 204 ? 30.780 20.360 -21.002 1.00 77.31 204 TRP A O 1
ATOM 1578 N N . VAL A 1 205 ? 31.446 21.374 -22.893 1.00 75.56 205 VAL A N 1
ATOM 1579 C CA . VAL A 1 205 ? 30.786 22.664 -22.615 1.00 75.56 205 VAL A CA 1
ATOM 1580 C C . VAL A 1 205 ? 29.270 22.500 -22.690 1.00 75.56 205 VAL A C 1
ATOM 1582 O O . VAL A 1 205 ? 28.554 22.984 -21.816 1.00 75.56 205 VAL A O 1
ATOM 1585 N N . LEU A 1 206 ? 28.778 21.764 -23.691 1.00 71.31 206 LEU A N 1
ATOM 1586 C CA . LEU A 1 206 ? 27.351 21.459 -23.831 1.00 71.31 206 LEU A CA 1
ATOM 1587 C C . LEU A 1 206 ? 26.848 20.604 -22.662 1.00 71.31 206 LEU A C 1
ATOM 1589 O O . LEU A 1 206 ? 25.786 20.886 -22.108 1.00 71.31 206 LEU A O 1
ATOM 1593 N N . PHE A 1 207 ? 27.636 19.613 -22.235 1.00 72.25 207 PHE A N 1
ATOM 1594 C CA . PHE A 1 207 ? 27.313 18.802 -21.061 1.00 72.25 207 PHE A CA 1
ATOM 1595 C C . PHE A 1 207 ? 27.272 19.639 -19.775 1.00 72.25 207 PHE A C 1
ATOM 1597 O O . PHE A 1 207 ? 26.322 19.534 -19.001 1.00 72.25 207 PHE A O 1
ATOM 1604 N N . GLY A 1 208 ? 28.262 20.515 -19.567 1.00 74.44 208 GLY A N 1
ATOM 1605 C CA . GLY A 1 208 ? 28.304 21.425 -18.421 1.00 74.44 208 GLY A CA 1
ATOM 1606 C C . GLY A 1 208 ? 27.110 22.380 -18.389 1.00 74.44 208 GLY A C 1
ATOM 1607 O O . GLY A 1 208 ? 26.503 22.575 -17.336 1.00 74.44 208 GLY A O 1
ATOM 1608 N N . LEU A 1 209 ? 26.713 22.914 -19.547 1.00 73.12 209 LEU A N 1
ATOM 1609 C CA . LEU A 1 209 ? 25.542 23.778 -19.670 1.00 73.12 209 LEU A CA 1
ATOM 1610 C C . LEU A 1 209 ? 24.245 23.016 -19.362 1.00 73.12 209 LEU A C 1
ATOM 1612 O O . LEU A 1 209 ? 23.405 23.525 -18.620 1.00 73.12 209 LEU A O 1
ATOM 1616 N N . ALA A 1 210 ? 24.090 21.792 -19.876 1.00 69.88 210 ALA A N 1
ATOM 1617 C CA . ALA A 1 210 ? 22.935 20.945 -19.583 1.00 69.88 210 ALA A CA 1
ATOM 1618 C C . ALA A 1 210 ? 22.854 20.599 -18.086 1.00 69.88 210 ALA A C 1
ATOM 1620 O O . ALA A 1 210 ? 21.805 20.780 -17.465 1.00 69.88 210 ALA A O 1
ATOM 1621 N N . ALA A 1 211 ? 23.971 20.186 -17.480 1.00 71.12 211 ALA A N 1
ATOM 1622 C CA . ALA A 1 211 ? 24.054 19.897 -16.052 1.00 71.12 211 ALA A CA 1
ATOM 1623 C C . ALA A 1 211 ? 23.722 21.132 -15.198 1.00 71.12 211 ALA A C 1
ATOM 1625 O O . ALA A 1 211 ? 22.933 21.030 -14.260 1.00 71.12 211 ALA A O 1
ATOM 1626 N N . PHE A 1 212 ? 24.248 22.311 -15.553 1.00 74.19 212 PHE A N 1
ATOM 1627 C CA . PHE A 1 212 ? 23.932 23.568 -14.873 1.00 74.19 212 PHE A CA 1
ATOM 1628 C C . PHE A 1 212 ? 22.432 23.875 -14.902 1.00 74.19 212 PHE A C 1
ATOM 1630 O O . PHE A 1 212 ? 21.869 24.219 -13.868 1.00 74.19 212 PHE A O 1
ATOM 1637 N N . HIS A 1 213 ? 21.760 23.706 -16.044 1.00 70.31 213 HIS A N 1
ATOM 1638 C CA . HIS A 1 213 ? 20.321 23.967 -16.148 1.00 70.31 213 HIS A CA 1
ATOM 1639 C C . HIS A 1 213 ? 19.486 22.967 -15.347 1.00 70.31 213 HIS A C 1
ATOM 1641 O O . HIS A 1 213 ? 18.508 23.365 -14.715 1.00 70.31 213 HIS A O 1
ATOM 1647 N N . VAL A 1 214 ? 19.883 21.692 -15.312 1.00 69.00 214 VAL A N 1
ATOM 1648 C CA . VAL A 1 214 ? 19.234 20.689 -14.456 1.00 69.00 214 VAL A CA 1
ATOM 1649 C C . VAL A 1 214 ? 19.399 21.062 -12.981 1.00 69.00 214 VAL A C 1
ATOM 1651 O O . VAL A 1 214 ? 18.415 21.080 -12.246 1.00 69.00 214 VAL A O 1
ATOM 1654 N N . VAL A 1 215 ? 20.610 21.428 -12.550 1.00 70.12 215 VAL A N 1
ATOM 1655 C CA . VAL A 1 215 ? 20.892 21.811 -11.157 1.00 70.12 215 VAL A CA 1
ATOM 1656 C C . VAL A 1 215 ? 20.189 23.116 -10.775 1.00 70.12 215 VAL A C 1
ATOM 1658 O O . VAL A 1 215 ? 19.565 23.175 -9.719 1.00 70.12 215 VAL A O 1
ATOM 1661 N N . ALA A 1 216 ? 20.227 24.146 -11.623 1.00 68.00 216 ALA A N 1
ATOM 1662 C CA . ALA A 1 216 ? 19.547 25.418 -11.388 1.00 68.00 216 ALA A CA 1
ATOM 1663 C C . ALA A 1 216 ? 18.019 25.254 -11.387 1.00 68.00 216 ALA A C 1
ATOM 1665 O O . ALA A 1 216 ? 17.343 25.826 -10.534 1.00 68.00 216 ALA A O 1
ATOM 1666 N N . GLY A 1 217 ? 17.475 24.426 -12.286 1.00 69.06 217 GLY A N 1
ATOM 1667 C CA . GLY A 1 217 ? 16.054 24.084 -12.325 1.00 69.06 217 GLY A CA 1
ATOM 1668 C C . GLY A 1 217 ? 15.601 23.336 -11.071 1.00 69.06 217 GLY A C 1
ATOM 1669 O O . GLY A 1 217 ? 14.611 23.724 -10.453 1.00 69.06 217 GLY A O 1
ATOM 1670 N N . LEU A 1 218 ? 16.357 22.320 -10.641 1.00 72.50 218 LEU A N 1
ATOM 1671 C CA . LEU A 1 218 ? 16.104 21.596 -9.391 1.00 72.50 218 LEU A CA 1
ATOM 1672 C C . LEU A 1 218 ? 16.263 22.498 -8.160 1.00 72.50 218 LEU A C 1
ATOM 1674 O O . LEU A 1 218 ? 15.453 22.416 -7.242 1.00 72.50 218 LEU A O 1
ATOM 1678 N N . GLY A 1 219 ? 17.264 23.382 -8.144 1.00 70.38 219 GLY A N 1
ATOM 1679 C CA . GLY A 1 219 ? 17.507 24.335 -7.062 1.00 70.38 219 GLY A CA 1
ATOM 1680 C C . GLY A 1 219 ? 16.397 25.377 -6.937 1.00 70.38 219 GLY A C 1
ATOM 1681 O O . GLY A 1 219 ? 15.916 25.629 -5.836 1.00 70.38 219 GLY A O 1
ATOM 1682 N N . LEU A 1 220 ? 15.924 25.930 -8.058 1.00 71.31 220 LEU A N 1
ATOM 1683 C CA . LEU A 1 220 ? 14.800 26.866 -8.079 1.00 71.31 220 LEU A CA 1
ATOM 1684 C C . LEU A 1 220 ? 13.487 26.170 -7.692 1.00 71.31 220 LEU A C 1
ATOM 1686 O O . LEU A 1 220 ? 12.698 26.733 -6.932 1.00 71.31 220 LEU A O 1
ATOM 1690 N N . LEU A 1 221 ? 13.264 24.931 -8.146 1.00 66.88 221 LEU A N 1
ATOM 1691 C CA . LEU A 1 221 ? 12.136 24.101 -7.713 1.00 66.88 221 LEU A CA 1
ATOM 1692 C C . LEU A 1 221 ? 12.189 23.858 -6.196 1.00 66.88 221 LEU A C 1
ATOM 1694 O O . LEU A 1 221 ? 11.215 24.115 -5.498 1.00 66.88 221 LEU A O 1
ATOM 1698 N N . ALA A 1 222 ? 13.335 23.432 -5.663 1.00 69.69 222 ALA A N 1
ATOM 1699 C CA . ALA A 1 222 ? 13.514 23.193 -4.234 1.00 69.69 222 ALA A CA 1
ATOM 1700 C C . ALA A 1 222 ? 13.333 24.478 -3.412 1.00 69.69 222 ALA A C 1
ATOM 1702 O O . ALA A 1 222 ? 12.631 24.475 -2.406 1.00 69.69 222 ALA A O 1
ATOM 1703 N N . MET A 1 223 ? 13.898 25.603 -3.856 1.00 73.19 223 MET A N 1
ATOM 1704 C CA . MET A 1 223 ? 13.782 26.892 -3.171 1.00 73.19 223 MET A CA 1
ATOM 1705 C C . MET A 1 223 ? 12.349 27.436 -3.207 1.00 73.19 223 MET A C 1
ATOM 1707 O O . MET A 1 223 ? 11.863 27.936 -2.195 1.00 73.19 223 MET A O 1
ATOM 1711 N N . THR A 1 224 ? 11.632 27.289 -4.326 1.00 65.50 224 THR A N 1
ATOM 1712 C CA . THR A 1 224 ? 10.205 27.649 -4.404 1.00 65.50 224 THR A CA 1
ATOM 1713 C C . THR A 1 224 ? 9.331 26.727 -3.557 1.00 65.50 224 THR A C 1
ATOM 1715 O O . THR A 1 224 ? 8.373 27.205 -2.952 1.00 65.50 224 THR A O 1
ATOM 1718 N N . MET A 1 225 ? 9.680 25.444 -3.433 1.00 66.31 225 MET A N 1
ATOM 1719 C CA . MET A 1 225 ? 9.035 24.525 -2.493 1.00 66.31 225 MET A CA 1
ATOM 1720 C C . MET A 1 225 ? 9.294 24.914 -1.027 1.00 66.31 225 MET A C 1
ATOM 1722 O O . MET A 1 225 ? 8.361 24.931 -0.233 1.00 66.31 225 MET A O 1
ATOM 1726 N N . VAL A 1 226 ? 10.527 25.278 -0.665 1.00 67.12 226 VAL A N 1
ATOM 1727 C CA . VAL A 1 226 ? 10.909 25.619 0.720 1.00 67.12 226 VAL A CA 1
ATOM 1728 C C . VAL A 1 226 ? 10.368 26.984 1.160 1.00 67.12 226 VAL A C 1
ATOM 1730 O O . VAL A 1 226 ? 9.914 27.133 2.293 1.00 67.12 226 VAL A O 1
ATOM 1733 N N . LEU A 1 227 ? 10.403 27.993 0.286 1.00 67.00 227 LEU A N 1
ATOM 1734 C CA . LEU A 1 227 ? 9.990 29.359 0.632 1.00 67.00 227 LEU A CA 1
ATOM 1735 C C . LEU A 1 227 ? 8.476 29.555 0.602 1.00 67.00 227 LEU A C 1
ATOM 1737 O O . LEU A 1 227 ? 7.949 30.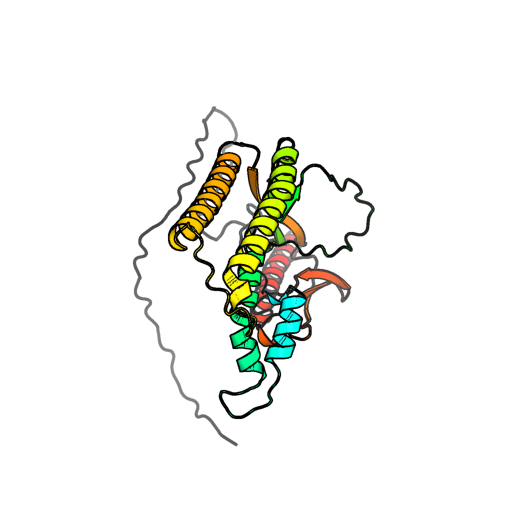452 1.264 1.00 67.00 227 LEU A O 1
ATOM 1741 N N . ASN A 1 228 ? 7.756 28.724 -0.147 1.00 61.38 228 ASN A N 1
ATOM 1742 C CA . ASN A 1 228 ? 6.312 28.800 -0.189 1.00 61.38 228 ASN A CA 1
ATOM 1743 C C . ASN A 1 228 ? 5.749 27.934 0.946 1.00 61.38 228 ASN A C 1
ATOM 1745 O O . ASN A 1 228 ? 5.606 26.724 0.793 1.00 61.38 228 ASN A O 1
ATOM 1749 N N . LYS A 1 229 ? 5.348 28.562 2.065 1.00 58.09 229 LYS A N 1
ATOM 1750 C CA . LYS A 1 229 ? 4.627 27.943 3.210 1.00 58.09 229 LYS A CA 1
ATOM 1751 C C . LYS A 1 229 ? 3.324 27.199 2.831 1.00 58.09 229 LYS A C 1
ATOM 1753 O O . LYS A 1 229 ? 2.554 26.806 3.701 1.00 58.09 229 LYS A O 1
ATOM 1758 N N . SER A 1 230 ? 3.044 27.049 1.538 1.00 59.31 230 SER A N 1
ATOM 1759 C CA . SER A 1 230 ? 1.872 26.393 0.972 1.00 59.31 230 SER A CA 1
ATOM 1760 C C . SER A 1 230 ? 2.005 24.877 0.814 1.00 59.31 230 SER A C 1
ATOM 1762 O O . SER A 1 230 ? 1.008 24.267 0.445 1.00 59.31 230 SER A O 1
ATOM 1764 N N . LEU A 1 231 ? 3.183 24.283 1.055 1.00 61.78 231 LEU A N 1
ATOM 1765 C CA . LEU A 1 231 ? 3.347 22.828 1.121 1.00 61.78 231 LEU A CA 1
ATOM 1766 C C . LEU A 1 231 ? 3.071 22.352 2.545 1.00 61.78 231 LEU A C 1
ATOM 1768 O O . LEU A 1 231 ? 3.927 22.455 3.423 1.00 61.78 231 LEU A O 1
ATOM 1772 N N . GLN A 1 232 ? 1.870 21.832 2.770 1.00 70.75 232 GLN A N 1
ATOM 1773 C CA . GLN A 1 232 ? 1.547 21.129 4.005 1.00 70.75 232 GLN A CA 1
ATOM 1774 C C . GLN A 1 232 ? 1.567 19.632 3.720 1.00 70.75 232 GLN A C 1
ATOM 1776 O O . GLN A 1 232 ? 0.781 19.132 2.915 1.00 70.75 232 GLN A O 1
ATOM 1781 N N . PHE A 1 233 ? 2.506 18.928 4.349 1.00 75.06 233 PHE A N 1
ATOM 1782 C CA . PHE A 1 233 ? 2.527 17.474 4.329 1.00 75.06 233 PHE A CA 1
ATOM 1783 C C . PHE A 1 233 ? 1.551 16.974 5.391 1.00 75.06 233 PHE A C 1
ATOM 1785 O O . PHE A 1 233 ? 1.800 17.115 6.589 1.00 75.06 233 PHE A O 1
ATOM 1792 N N . VAL A 1 234 ? 0.426 16.428 4.948 1.00 79.88 234 VAL A N 1
ATOM 1793 C CA . VAL A 1 234 ? -0.542 15.756 5.808 1.00 79.88 234 VAL A CA 1
ATOM 1794 C C . VAL A 1 234 ? -0.182 14.277 5.796 1.00 79.88 234 VAL A C 1
ATOM 1796 O O . VAL A 1 234 ? -0.392 13.568 4.812 1.00 79.88 234 VAL A O 1
ATOM 1799 N N . HIS A 1 235 ? 0.434 13.822 6.884 1.00 85.56 235 HIS A N 1
ATOM 1800 C CA . HIS A 1 235 ? 0.770 12.416 7.056 1.00 85.56 235 HIS A CA 1
ATOM 1801 C C . HIS A 1 235 ? -0.438 11.659 7.599 1.00 85.56 235 HIS A C 1
ATOM 1803 O O . HIS A 1 235 ? -0.991 12.044 8.629 1.00 85.56 235 HIS A O 1
ATOM 1809 N N . GLY A 1 236 ? -0.809 10.566 6.937 1.00 86.50 236 GLY A N 1
ATOM 1810 C CA . GLY A 1 236 ? -1.810 9.652 7.469 1.00 86.50 236 GLY A CA 1
ATOM 1811 C C . GLY A 1 236 ? -3.234 10.210 7.482 1.00 86.50 236 GLY A C 1
ATOM 1812 O O . GLY A 1 236 ? -3.949 10.031 8.465 1.00 86.50 236 GLY A O 1
ATOM 1813 N N . GLU A 1 237 ? -3.673 10.882 6.415 1.00 89.19 237 GLU A N 1
ATOM 1814 C CA . GLU A 1 237 ? -5.092 11.222 6.279 1.00 89.19 237 GLU A CA 1
ATOM 1815 C C . GLU A 1 237 ? -5.897 9.927 6.089 1.00 89.19 237 GLU A C 1
ATOM 1817 O O . GLU A 1 237 ? -5.662 9.174 5.137 1.00 89.19 237 GLU A O 1
ATOM 1822 N N . VAL A 1 238 ? -6.832 9.643 7.000 1.00 90.19 238 VAL A N 1
ATOM 1823 C CA . VAL A 1 238 ? -7.690 8.454 6.916 1.00 90.19 238 VAL A CA 1
ATOM 1824 C C . VAL A 1 238 ? -8.625 8.610 5.722 1.00 90.19 238 VAL A C 1
ATOM 1826 O O . VAL A 1 238 ? -9.530 9.439 5.727 1.00 90.19 238 VAL A O 1
ATOM 1829 N N . THR A 1 239 ? -8.402 7.800 4.691 1.00 89.62 239 THR A N 1
ATOM 1830 C CA . THR A 1 239 ? -9.200 7.828 3.460 1.00 89.62 239 THR A CA 1
ATOM 1831 C C . THR A 1 239 ? -10.415 6.917 3.579 1.00 89.62 239 THR A C 1
ATOM 1833 O O . THR A 1 239 ? -11.513 7.283 3.165 1.00 89.62 239 THR A O 1
ATOM 1836 N N . ARG A 1 240 ? -10.225 5.717 4.138 1.00 92.56 240 ARG A N 1
ATOM 1837 C CA . ARG A 1 240 ? -11.293 4.750 4.412 1.00 92.56 240 ARG A CA 1
ATOM 1838 C C . ARG A 1 240 ? -10.937 3.940 5.655 1.00 92.56 240 ARG A C 1
ATOM 1840 O O . ARG A 1 240 ? -9.758 3.721 5.928 1.00 92.56 240 ARG A O 1
ATOM 1847 N N . SER A 1 241 ? -11.933 3.463 6.387 1.00 95.50 241 SER A N 1
ATOM 1848 C CA . SER A 1 241 ? -11.706 2.598 7.542 1.00 95.50 241 SER A CA 1
ATOM 1849 C C . SER A 1 241 ? -12.867 1.640 7.777 1.00 95.50 241 SER A C 1
ATOM 1851 O O . SER A 1 241 ? -13.997 1.903 7.370 1.00 95.50 241 SER A O 1
ATOM 1853 N N . VAL A 1 242 ? -12.575 0.525 8.442 1.00 96.94 242 VAL A N 1
ATOM 1854 C CA . VAL A 1 242 ? -13.567 -0.435 8.934 1.00 96.94 242 VAL A CA 1
ATOM 1855 C C . VAL A 1 242 ? -13.282 -0.733 10.402 1.00 96.94 242 VAL A C 1
ATOM 1857 O O . VAL A 1 242 ? -12.131 -0.933 10.791 1.00 96.94 242 VAL A O 1
ATOM 1860 N N . GLN A 1 243 ? -14.315 -0.711 11.242 1.00 97.44 243 GLN A N 1
ATOM 1861 C CA . GLN A 1 243 ? -14.168 -1.061 12.657 1.00 97.44 243 GLN A CA 1
ATOM 1862 C C . GLN A 1 243 ? -13.963 -2.568 12.814 1.00 97.44 243 GLN A C 1
ATOM 1864 O O . GLN A 1 243 ? -14.442 -3.355 11.998 1.00 97.44 243 GLN A O 1
ATOM 1869 N N . LEU A 1 244 ? -13.271 -2.980 13.878 1.00 97.25 244 LEU A N 1
ATOM 1870 C CA . LEU A 1 244 ? -13.000 -4.394 14.126 1.00 97.25 244 LEU A CA 1
ATOM 1871 C C . LEU A 1 244 ? -14.273 -5.217 14.346 1.00 97.25 244 LEU A C 1
ATOM 1873 O O . LEU A 1 244 ? -14.235 -6.404 14.090 1.00 97.25 244 LEU A O 1
ATOM 1877 N N . ASN A 1 245 ? -15.402 -4.628 14.737 1.00 97.06 245 ASN A N 1
ATOM 1878 C CA . ASN A 1 245 ? -16.696 -5.315 14.867 1.00 97.06 245 ASN A CA 1
ATOM 1879 C C . ASN A 1 245 ? -17.579 -5.261 13.600 1.00 97.06 245 ASN A C 1
ATOM 1881 O O . ASN A 1 245 ? -18.737 -5.654 13.663 1.00 97.06 245 ASN A O 1
ATOM 1885 N N . ARG A 1 246 ? -17.069 -4.748 12.471 1.00 97.69 246 ARG A N 1
ATOM 1886 C CA . ARG A 1 246 ? -17.808 -4.587 11.197 1.00 97.69 246 ARG A CA 1
ATOM 1887 C C . ARG A 1 246 ? -17.375 -5.578 10.111 1.00 97.69 246 ARG A C 1
ATOM 1889 O O . ARG A 1 246 ? -17.526 -5.322 8.917 1.00 97.69 246 ARG A O 1
ATOM 1896 N N . PHE A 1 247 ? -16.755 -6.674 10.525 1.00 98.31 247 PHE A N 1
ATOM 1897 C CA . PHE A 1 247 ? -16.432 -7.813 9.678 1.00 98.31 247 PHE A CA 1
ATOM 1898 C C . PHE A 1 247 ? -16.314 -9.064 10.549 1.00 98.31 247 PHE A C 1
ATOM 1900 O O . PHE A 1 247 ? -15.915 -8.971 11.706 1.00 98.31 247 PHE A O 1
ATOM 1907 N N . ASP A 1 248 ? -16.632 -10.224 9.988 1.00 98.12 248 ASP A N 1
ATOM 1908 C CA . ASP A 1 248 ? -16.517 -11.544 10.619 1.00 98.12 248 ASP A CA 1
ATOM 1909 C C . ASP A 1 248 ? -15.520 -12.452 9.880 1.00 98.12 248 ASP A C 1
ATOM 1911 O O . ASP A 1 248 ? -14.979 -13.406 10.445 1.00 98.12 248 ASP A O 1
ATOM 1915 N N . ALA A 1 249 ? -15.219 -12.130 8.620 1.00 98.44 249 ALA A N 1
ATOM 1916 C CA . ALA A 1 249 ? -14.284 -12.871 7.795 1.00 98.44 249 ALA A CA 1
ATOM 1917 C C . ALA A 1 249 ? -13.401 -11.943 6.954 1.00 98.44 249 ALA A C 1
ATOM 1919 O O . ALA A 1 249 ? -13.772 -10.835 6.576 1.00 98.44 249 ALA A O 1
ATOM 1920 N N . ILE A 1 250 ? -12.213 -12.439 6.609 1.00 98.50 250 ILE A N 1
ATOM 1921 C CA . ILE A 1 250 ? -11.321 -11.802 5.637 1.00 98.50 250 ILE A CA 1
ATOM 1922 C C . ILE A 1 250 ? -10.960 -12.842 4.579 1.00 98.50 250 ILE A C 1
ATOM 1924 O O . ILE A 1 250 ? -10.410 -13.901 4.912 1.00 98.50 250 ILE A O 1
ATOM 1928 N N . ARG A 1 251 ? -11.247 -12.536 3.313 1.00 98.50 251 ARG A N 1
ATOM 1929 C CA . ARG A 1 251 ? -10.869 -13.325 2.134 1.00 98.50 251 ARG A CA 1
ATOM 1930 C C . ARG A 1 251 ? -9.638 -12.708 1.469 1.00 98.50 251 ARG A C 1
ATOM 1932 O O . ARG A 1 251 ? -9.487 -11.489 1.453 1.00 98.50 251 ARG A O 1
ATOM 1939 N N . ILE A 1 252 ? -8.751 -13.555 0.952 1.00 98.50 252 ILE A N 1
ATOM 1940 C CA . ILE A 1 252 ? -7.592 -13.126 0.162 1.00 98.50 252 ILE A CA 1
ATOM 1941 C C . ILE A 1 252 ? -7.930 -13.360 -1.308 1.00 98.50 252 ILE A C 1
ATOM 1943 O O . ILE A 1 252 ? -8.078 -14.509 -1.718 1.00 98.50 252 ILE A O 1
ATOM 1947 N N . ASP A 1 253 ? -8.006 -12.284 -2.085 1.00 98.00 253 ASP A N 1
ATOM 1948 C CA . ASP A 1 253 ? -8.211 -12.338 -3.530 1.00 98.00 253 ASP A CA 1
ATOM 1949 C C . ASP A 1 253 ? -6.874 -12.042 -4.218 1.00 98.00 253 ASP A C 1
ATOM 1951 O O . ASP A 1 253 ? -6.365 -10.922 -4.156 1.00 98.00 253 ASP A O 1
ATOM 1955 N N . ARG A 1 254 ? -6.275 -13.052 -4.860 1.00 98.06 254 ARG A N 1
ATOM 1956 C CA . ARG A 1 254 ? -5.051 -12.880 -5.654 1.00 98.06 254 ARG A CA 1
ATOM 1957 C C . ARG A 1 254 ? -5.405 -12.663 -7.118 1.00 98.06 254 ARG A C 1
ATOM 1959 O O . ARG A 1 254 ? -6.001 -13.526 -7.752 1.00 98.06 254 ARG A O 1
ATOM 1966 N N . LEU A 1 255 ? -5.027 -11.505 -7.646 1.00 96.75 255 LEU A N 1
ATOM 1967 C CA . LEU A 1 255 ? -5.126 -11.188 -9.068 1.00 96.75 255 LEU A CA 1
ATOM 1968 C C . LEU A 1 255 ? -3.894 -11.704 -9.816 1.00 96.75 255 LEU A C 1
ATOM 1970 O O . LEU A 1 255 ? -2.792 -11.735 -9.261 1.00 96.75 255 LEU A O 1
ATOM 1974 N N . ASP A 1 256 ? -4.054 -12.006 -11.104 1.00 97.38 256 ASP A N 1
ATOM 1975 C CA . ASP A 1 256 ? -2.948 -12.473 -11.937 1.00 97.38 256 ASP A CA 1
ATOM 1976 C C . ASP A 1 256 ? -1.730 -11.542 -11.858 1.00 97.38 256 ASP A C 1
ATOM 1978 O O . ASP A 1 256 ? -1.830 -10.314 -11.966 1.00 97.38 256 ASP A O 1
ATOM 1982 N N . GLY A 1 257 ? -0.556 -12.148 -11.692 1.00 96.69 257 GLY A N 1
ATOM 1983 C CA . GLY A 1 257 ? 0.712 -11.444 -11.544 1.00 96.69 257 GLY A CA 1
ATOM 1984 C C . GLY A 1 257 ? 1.003 -10.933 -10.132 1.00 96.69 257 GLY A C 1
ATOM 1985 O O . GLY A 1 257 ? 2.151 -10.586 -9.877 1.00 96.69 257 GLY A O 1
ATOM 1986 N N . GLN A 1 258 ? 0.040 -10.916 -9.198 1.00 97.56 258 GLN A N 1
ATOM 1987 C CA . GLN A 1 258 ? 0.330 -10.601 -7.789 1.00 97.56 258 GLN A CA 1
ATOM 1988 C C . GLN A 1 258 ? 1.130 -11.711 -7.095 1.00 97.56 258 GLN A C 1
ATOM 1990 O O . GLN A 1 258 ? 1.919 -11.410 -6.201 1.00 97.56 258 GLN A O 1
ATOM 1995 N N . GLU A 1 259 ? 0.978 -12.963 -7.536 1.00 97.00 259 GLU A N 1
ATOM 1996 C CA . GLU A 1 259 ? 1.687 -14.127 -6.984 1.00 97.00 259 GLU A CA 1
ATOM 1997 C C . GLU A 1 259 ? 3.207 -13.956 -7.026 1.00 97.00 259 GLU A C 1
ATOM 1999 O O . GLU A 1 259 ? 3.884 -14.241 -6.043 1.00 97.00 259 GLU A O 1
ATOM 2004 N N . TRP A 1 260 ? 3.741 -13.402 -8.122 1.00 97.44 260 TRP A N 1
ATOM 2005 C CA . TRP A 1 260 ? 5.178 -13.153 -8.262 1.00 97.44 260 TRP A CA 1
ATOM 2006 C C . TRP A 1 260 ? 5.715 -12.170 -7.207 1.00 97.44 260 TRP A C 1
ATOM 2008 O O . TRP A 1 260 ? 6.869 -12.261 -6.802 1.00 97.44 260 TRP A O 1
ATOM 2018 N N . PHE A 1 261 ? 4.873 -11.246 -6.731 1.00 97.38 261 PHE A N 1
ATOM 2019 C CA . PHE A 1 261 ? 5.226 -10.270 -5.696 1.00 97.38 261 PHE A CA 1
ATOM 2020 C C . PHE A 1 261 ? 4.828 -10.706 -4.279 1.00 97.38 261 PHE A C 1
ATOM 2022 O O . PHE A 1 261 ? 4.911 -9.876 -3.372 1.00 97.38 261 PHE A O 1
ATOM 2029 N N . ASP A 1 262 ? 4.351 -11.944 -4.090 1.00 97.56 262 ASP A N 1
ATOM 2030 C CA . ASP A 1 262 ? 3.801 -12.432 -2.817 1.00 97.56 262 ASP A CA 1
ATOM 2031 C C . ASP A 1 262 ? 2.764 -11.455 -2.225 1.00 97.56 262 ASP A C 1
ATOM 2033 O O . ASP A 1 262 ? 2.834 -11.007 -1.075 1.00 97.56 262 ASP A O 1
ATOM 2037 N N . ALA A 1 263 ? 1.830 -11.026 -3.079 1.00 98.00 263 ALA A N 1
ATOM 2038 C CA . ALA A 1 263 ? 0.828 -10.024 -2.751 1.00 98.00 263 ALA A CA 1
ATOM 2039 C C . ALA A 1 263 ? -0.598 -10.522 -3.019 1.00 98.00 263 ALA A C 1
ATOM 2041 O O . ALA A 1 263 ? -0.817 -11.453 -3.792 1.00 98.00 263 ALA A O 1
ATOM 2042 N N . GLY A 1 264 ? -1.577 -9.882 -2.385 1.00 97.81 2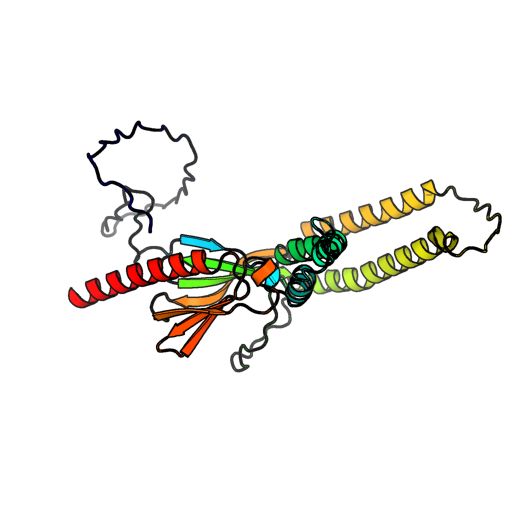64 GLY A N 1
ATOM 2043 C CA . GLY A 1 264 ? -2.997 -10.159 -2.598 1.00 97.81 264 GLY A CA 1
ATOM 2044 C C . GLY A 1 264 ? -3.881 -9.048 -2.053 1.00 97.81 264 GLY A C 1
ATOM 2045 O O . GLY A 1 264 ? -3.460 -8.270 -1.198 1.00 97.81 264 GLY A O 1
ATOM 2046 N N . ASP A 1 265 ? -5.108 -8.957 -2.543 1.00 97.88 265 ASP A N 1
ATOM 2047 C CA . ASP A 1 265 ? -6.106 -8.051 -1.992 1.00 97.88 265 ASP A CA 1
ATOM 2048 C C . ASP A 1 265 ? -6.763 -8.705 -0.764 1.00 97.88 265 ASP A C 1
ATOM 2050 O O . ASP A 1 265 ? -7.104 -9.888 -0.796 1.00 97.88 265 ASP A O 1
ATOM 2054 N N . LEU A 1 266 ? -6.969 -7.949 0.317 1.00 98.19 266 LEU A N 1
ATOM 2055 C CA . LEU A 1 266 ? -7.798 -8.392 1.441 1.00 98.19 266 LEU A CA 1
ATOM 2056 C C . LEU A 1 266 ? -9.204 -7.830 1.303 1.00 98.19 266 LEU A C 1
ATOM 2058 O O . LEU A 1 266 ? -9.377 -6.613 1.263 1.00 98.19 266 LEU A O 1
ATOM 2062 N N . VAL A 1 267 ? -10.189 -8.719 1.277 1.00 98.06 267 VAL A N 1
ATOM 2063 C CA . VAL A 1 267 ? -11.613 -8.392 1.238 1.00 98.06 267 VAL A CA 1
ATOM 2064 C C . VAL A 1 267 ? -12.220 -8.742 2.590 1.00 98.06 267 VAL A C 1
ATOM 2066 O O . VAL A 1 267 ? -12.230 -9.905 2.990 1.00 98.06 267 VAL A O 1
ATOM 2069 N N . PHE A 1 268 ? -12.682 -7.727 3.309 1.00 98.12 268 PHE A N 1
ATOM 2070 C CA . PHE A 1 268 ? -13.355 -7.851 4.595 1.00 98.12 268 PHE A CA 1
ATOM 2071 C C . PHE A 1 268 ? -14.839 -8.084 4.337 1.00 98.12 268 PHE A C 1
ATOM 2073 O O . PHE A 1 268 ? -15.457 -7.376 3.537 1.00 98.12 268 PHE A O 1
ATOM 2080 N N . LEU A 1 269 ? -15.378 -9.105 4.990 1.00 98.38 269 LEU A N 1
ATOM 2081 C CA . LEU A 1 269 ? -16.741 -9.574 4.817 1.00 98.38 269 LEU A CA 1
ATOM 2082 C C . LEU A 1 269 ? -17.494 -9.433 6.142 1.00 98.38 269 LEU A C 1
ATOM 2084 O O . LEU A 1 269 ? -16.911 -9.678 7.194 1.00 98.38 269 LEU A O 1
ATOM 2088 N N . GLU A 1 270 ? -18.769 -9.063 6.081 1.00 97.94 270 GLU A N 1
ATOM 2089 C CA . GLU A 1 270 ? -19.726 -9.127 7.192 1.00 97.94 270 GLU A CA 1
ATOM 2090 C C . GLU A 1 270 ? -20.929 -9.939 6.708 1.00 97.94 270 GLU A C 1
ATOM 2092 O O . GLU A 1 270 ? -21.566 -9.571 5.717 1.00 97.94 270 GLU A O 1
ATOM 2097 N N . ALA A 1 271 ? -21.197 -11.091 7.332 1.00 97.31 271 ALA A N 1
ATOM 2098 C CA . ALA A 1 271 ? -22.244 -12.017 6.891 1.00 97.31 271 ALA A CA 1
ATOM 2099 C C . ALA A 1 271 ? -22.131 -12.401 5.395 1.00 97.31 271 ALA A C 1
ATOM 2101 O O . ALA A 1 271 ? -23.126 -12.582 4.695 1.00 97.31 271 ALA A O 1
ATOM 2102 N N . GLY A 1 272 ? -20.897 -12.501 4.886 1.00 97.06 272 GLY A N 1
ATOM 2103 C CA . GLY A 1 272 ? -20.604 -12.835 3.488 1.00 97.06 272 GLY A CA 1
ATOM 2104 C C . GLY A 1 272 ? -20.672 -11.669 2.492 1.00 97.06 272 GLY A C 1
ATOM 2105 O O . GLY A 1 272 ? -20.333 -11.869 1.325 1.00 97.06 272 GLY A O 1
ATOM 2106 N N . HIS A 1 273 ? -21.045 -10.460 2.922 1.00 97.31 273 HIS A N 1
ATOM 2107 C CA . HIS A 1 273 ? -21.054 -9.258 2.083 1.00 97.31 273 HIS A CA 1
ATOM 2108 C C . HIS A 1 273 ? -19.759 -8.455 2.234 1.00 97.31 273 HIS A C 1
ATOM 2110 O O . HIS A 1 273 ? -19.278 -8.265 3.345 1.00 97.31 273 HIS A O 1
ATOM 2116 N N . GLU A 1 274 ? -19.198 -7.960 1.127 1.00 96.69 274 GLU A N 1
ATOM 2117 C CA . GLU A 1 274 ? -18.001 -7.108 1.144 1.00 96.69 274 GLU A CA 1
ATOM 2118 C C . GLU A 1 274 ? -18.296 -5.748 1.786 1.00 96.69 274 GLU A C 1
ATOM 2120 O O . GLU A 1 274 ? -19.094 -4.970 1.265 1.00 96.69 274 GLU A O 1
ATOM 2125 N N . THR A 1 275 ? -17.625 -5.455 2.903 1.00 95.94 275 THR A N 1
ATOM 2126 C CA . THR A 1 275 ? -17.734 -4.170 3.614 1.00 95.94 275 THR A CA 1
ATOM 2127 C C . THR A 1 275 ? -16.518 -3.279 3.392 1.00 95.94 275 THR A C 1
ATOM 2129 O O . THR A 1 275 ? -16.630 -2.052 3.417 1.00 95.94 275 THR A O 1
ATOM 2132 N N . PHE A 1 276 ? -15.342 -3.870 3.164 1.00 96.38 276 PHE A N 1
ATOM 2133 C CA . PHE A 1 276 ? -14.091 -3.132 3.021 1.00 96.38 276 PHE A CA 1
ATOM 2134 C C . PHE A 1 276 ? -13.050 -3.923 2.222 1.00 96.38 276 PHE A C 1
ATOM 2136 O O . PHE A 1 276 ? -13.003 -5.149 2.290 1.00 96.38 276 PHE A O 1
ATOM 2143 N N . LYS A 1 277 ? -12.177 -3.234 1.475 1.00 96.06 277 LYS A N 1
ATOM 2144 C CA . LYS A 1 277 ? -11.143 -3.882 0.653 1.00 96.06 277 LYS A CA 1
ATOM 2145 C C . LYS A 1 277 ? -9.817 -3.131 0.655 1.00 96.06 277 LYS A C 1
ATOM 2147 O O . LYS A 1 277 ? -9.764 -1.936 0.346 1.00 96.06 277 LYS A O 1
ATOM 2152 N N . LEU A 1 278 ? -8.740 -3.873 0.916 1.00 96.12 278 LEU A N 1
ATOM 2153 C CA . LEU A 1 278 ? -7.355 -3.406 0.906 1.00 96.12 278 LEU A CA 1
ATOM 2154 C C . LEU A 1 278 ? -6.568 -4.049 -0.247 1.00 96.12 278 LEU A C 1
ATOM 2156 O O . LEU A 1 278 ? -6.203 -5.222 -0.158 1.00 96.12 278 LEU A O 1
ATOM 2160 N N . PRO A 1 279 ? -6.291 -3.319 -1.338 1.00 96.12 279 PRO A N 1
ATOM 2161 C CA . PRO A 1 279 ? -5.637 -3.893 -2.510 1.00 96.12 279 PRO A CA 1
ATOM 2162 C C . PRO A 1 279 ? -4.118 -4.073 -2.353 1.00 96.12 279 PRO A C 1
ATOM 2164 O O . PRO A 1 279 ? -3.413 -3.211 -1.822 1.00 96.12 279 PRO A O 1
ATOM 2167 N N . GLY A 1 280 ? -3.591 -5.162 -2.909 1.00 96.12 280 GLY A N 1
ATOM 2168 C CA . GLY A 1 280 ? -2.160 -5.417 -3.052 1.00 96.12 280 GLY A CA 1
ATOM 2169 C C . GLY A 1 280 ? -1.384 -5.420 -1.736 1.00 96.12 280 GLY A C 1
ATOM 2170 O O . GLY A 1 280 ? -0.313 -4.831 -1.676 1.00 96.12 280 GLY A O 1
ATOM 2171 N N . ILE A 1 281 ? -1.896 -6.046 -0.680 1.00 97.38 281 ILE A N 1
ATOM 2172 C CA . ILE A 1 281 ? -1.165 -6.279 0.571 1.00 97.38 281 ILE A CA 1
ATOM 2173 C C . ILE A 1 281 ? 0.007 -7.224 0.301 1.00 97.38 281 ILE A C 1
ATOM 2175 O O . ILE A 1 281 ? -0.186 -8.291 -0.277 1.00 97.38 281 ILE A O 1
ATOM 2179 N N . ALA A 1 282 ? 1.214 -6.852 0.730 1.00 96.62 282 ALA A N 1
ATOM 2180 C CA . ALA A 1 282 ? 2.353 -7.769 0.742 1.00 96.62 282 ALA A CA 1
ATOM 2181 C C . ALA A 1 282 ? 2.182 -8.793 1.875 1.00 96.62 282 ALA A C 1
ATOM 2183 O O . ALA A 1 282 ? 1.860 -8.398 2.997 1.00 96.62 282 ALA A O 1
ATOM 2184 N N . ARG A 1 283 ? 2.415 -10.084 1.603 1.00 97.75 283 ARG A N 1
ATOM 2185 C CA . ARG A 1 283 ? 2.208 -11.192 2.559 1.00 97.75 283 ARG A CA 1
ATOM 2186 C C . ARG A 1 283 ? 0.796 -11.176 3.170 1.00 97.75 283 ARG A C 1
ATOM 2188 O O . ARG A 1 283 ? 0.648 -11.014 4.390 1.00 97.75 283 ARG A O 1
ATOM 2195 N N . PRO A 1 284 ? -0.256 -11.304 2.341 1.00 98.06 284 PRO A N 1
ATOM 2196 C CA . PRO A 1 284 ? -1.637 -11.100 2.772 1.00 98.06 284 PRO A CA 1
ATOM 2197 C C . PRO A 1 284 ? -2.061 -12.037 3.913 1.00 98.06 284 PRO A C 1
ATOM 2199 O O . PRO A 1 284 ? -2.834 -11.628 4.777 1.00 98.06 284 PRO A O 1
ATOM 2202 N N . GLU A 1 285 ? -1.518 -13.253 3.997 1.00 98.31 285 GLU A N 1
ATOM 2203 C CA . GLU A 1 285 ? -1.802 -14.219 5.064 1.00 98.31 285 GLU A CA 1
ATOM 2204 C C . GLU A 1 285 ? -1.360 -13.732 6.445 1.00 98.31 285 GLU A C 1
ATOM 2206 O O . GLU A 1 285 ? -2.090 -13.895 7.430 1.00 98.31 285 GLU A O 1
ATOM 2211 N N . ALA A 1 286 ? -0.170 -13.131 6.526 1.00 97.81 286 ALA A N 1
ATOM 2212 C CA . ALA A 1 286 ? 0.377 -12.625 7.779 1.00 97.81 286 ALA A CA 1
ATOM 2213 C C . ALA A 1 286 ? -0.466 -11.453 8.290 1.00 97.81 286 ALA A C 1
ATOM 2215 O O . ALA A 1 286 ? -0.851 -11.422 9.461 1.00 97.81 286 ALA A O 1
ATOM 2216 N N . PHE A 1 287 ? -0.818 -10.526 7.395 1.00 97.88 287 PHE A N 1
ATOM 2217 C CA . PHE A 1 287 ? -1.642 -9.378 7.754 1.00 97.88 287 PHE A CA 1
ATOM 2218 C C . PHE A 1 287 ? -3.071 -9.798 8.132 1.00 97.88 287 PHE A C 1
ATOM 2220 O O . PHE A 1 287 ? -3.546 -9.424 9.203 1.00 97.88 287 PHE A O 1
ATOM 2227 N N . ARG A 1 288 ? -3.703 -10.688 7.348 1.00 98.44 288 ARG A N 1
ATOM 2228 C CA . ARG A 1 288 ? -5.004 -11.305 7.670 1.00 98.44 288 ARG A CA 1
ATOM 2229 C C . ARG A 1 288 ? -5.009 -11.932 9.061 1.00 98.44 288 ARG A C 1
ATOM 2231 O O . ARG A 1 288 ? -5.935 -11.703 9.833 1.00 98.44 288 ARG A O 1
ATOM 2238 N N . SER A 1 289 ? -3.983 -12.716 9.387 1.00 98.31 289 SER A N 1
ATOM 2239 C CA . SER A 1 289 ? -3.884 -13.391 10.686 1.00 98.31 289 SER A CA 1
ATOM 2240 C C . SER A 1 289 ? -3.826 -12.393 11.844 1.00 98.31 289 SER A C 1
ATOM 2242 O O . SER A 1 289 ? -4.460 -12.618 12.874 1.00 98.31 289 SER A O 1
ATOM 2244 N N . THR A 1 290 ? -3.112 -11.276 11.682 1.00 97.81 290 THR A N 1
ATOM 2245 C CA . THR A 1 290 ? -3.079 -10.209 12.693 1.00 97.81 290 THR A CA 1
ATOM 2246 C C . THR A 1 290 ? -4.428 -9.503 12.810 1.00 97.81 290 THR A C 1
ATOM 2248 O O . THR A 1 290 ? -4.906 -9.316 13.927 1.00 97.81 290 THR A O 1
ATOM 2251 N N . CYS A 1 291 ? -5.080 -9.172 11.691 1.00 97.94 291 CYS A N 1
ATOM 2252 C CA . CYS A 1 291 ? -6.412 -8.563 11.702 1.00 97.94 291 CYS A CA 1
ATOM 2253 C C . CYS A 1 291 ? -7.440 -9.451 12.418 1.00 97.94 291 CYS A C 1
ATOM 2255 O O . CYS A 1 291 ? -8.165 -8.958 13.275 1.00 97.94 291 CYS A O 1
ATOM 2257 N N . MET A 1 292 ? -7.460 -10.762 12.141 1.00 98.38 292 MET A N 1
ATOM 2258 C CA . MET A 1 292 ? -8.377 -11.694 12.812 1.00 98.38 292 MET A CA 1
ATOM 2259 C C . MET A 1 292 ? -8.086 -11.825 14.314 1.00 98.38 292 MET A C 1
ATOM 2261 O O . MET A 1 292 ? -9.016 -11.907 15.111 1.00 98.38 292 MET A O 1
ATOM 2265 N N . LYS A 1 293 ? -6.811 -11.803 14.729 1.00 97.62 293 LYS A N 1
ATOM 2266 C CA . LYS A 1 293 ? -6.442 -11.783 16.157 1.00 97.62 293 LYS A CA 1
ATOM 2267 C C . LYS A 1 293 ? -6.919 -10.507 16.852 1.00 97.62 293 LYS A C 1
ATOM 2269 O O . LYS A 1 293 ? -7.470 -10.593 17.944 1.00 97.62 293 LYS A O 1
ATOM 2274 N N . ALA A 1 294 ? -6.732 -9.349 16.216 1.00 96.75 294 ALA A N 1
ATOM 2275 C CA . ALA A 1 294 ? -7.207 -8.070 16.736 1.00 96.75 294 ALA A CA 1
ATOM 2276 C C . ALA A 1 294 ? -8.742 -8.037 16.834 1.00 96.75 294 ALA A C 1
ATOM 2278 O O . ALA A 1 294 ? -9.270 -7.626 17.862 1.00 96.75 294 ALA A O 1
ATOM 2279 N N . HIS A 1 295 ? -9.443 -8.542 15.813 1.00 97.31 295 HIS A N 1
ATOM 2280 C CA . HIS A 1 295 ? -10.899 -8.698 15.803 1.00 97.31 295 HIS A CA 1
ATOM 2281 C C . HIS A 1 295 ? -11.397 -9.538 16.986 1.00 97.31 295 HIS A C 1
ATOM 2283 O O . HIS A 1 295 ? -12.199 -9.052 17.777 1.00 97.31 295 HIS A O 1
ATOM 2289 N N . MET A 1 296 ? -10.878 -10.762 17.159 1.00 97.44 296 MET A N 1
ATOM 2290 C CA . MET A 1 296 ? -11.300 -11.653 18.250 1.00 97.44 296 MET A CA 1
ATOM 2291 C C . MET A 1 296 ? -11.057 -11.034 19.632 1.00 97.44 296 MET A C 1
ATOM 2293 O O . MET A 1 296 ? -11.905 -11.147 20.513 1.00 97.44 296 MET A O 1
ATOM 2297 N N . ALA A 1 297 ? -9.916 -10.362 19.821 1.00 96.00 297 ALA A N 1
ATOM 2298 C CA . ALA A 1 297 ? -9.614 -9.672 21.072 1.00 96.00 297 ALA A CA 1
ATOM 2299 C C . ALA A 1 297 ? -10.582 -8.506 21.331 1.00 96.00 297 ALA A C 1
ATOM 2301 O O . ALA A 1 297 ? -11.059 -8.344 22.451 1.00 96.00 297 ALA A O 1
ATOM 2302 N N . TYR A 1 298 ? -10.889 -7.713 20.302 1.00 95.31 298 TYR A N 1
ATOM 2303 C CA . TYR A 1 298 ? -11.795 -6.571 20.406 1.00 95.31 298 TYR A CA 1
ATOM 2304 C C . TYR A 1 298 ? -13.234 -7.001 20.718 1.00 95.31 298 TYR A C 1
ATOM 2306 O O . TYR A 1 298 ? -13.819 -6.513 21.684 1.00 95.31 298 TYR A O 1
ATOM 2314 N N . VAL A 1 299 ? -13.784 -7.942 19.944 1.00 96.00 299 VAL A N 1
ATOM 2315 C CA . VAL A 1 299 ? -15.154 -8.449 20.127 1.00 96.00 299 VAL A CA 1
ATOM 2316 C C . VAL A 1 299 ? -15.293 -9.162 21.472 1.00 96.00 299 VAL A C 1
ATOM 2318 O O . VAL A 1 299 ? -16.220 -8.864 22.215 1.00 96.00 299 VAL A O 1
ATOM 2321 N N . GLY A 1 300 ? -14.322 -9.997 21.860 1.00 95.62 300 GLY A N 1
ATOM 2322 C CA . GLY A 1 300 ? -14.368 -10.698 23.148 1.00 95.62 300 GLY A CA 1
ATOM 2323 C C . GLY A 1 300 ? -14.402 -9.761 24.362 1.00 95.62 300 GLY A C 1
ATOM 2324 O O . GLY A 1 300 ? -15.066 -10.060 25.353 1.00 95.62 300 GLY A O 1
ATOM 2325 N N . VAL A 1 301 ? -13.731 -8.604 24.290 1.00 93.81 301 VAL A N 1
ATOM 2326 C CA . VAL A 1 301 ? -13.826 -7.572 25.337 1.00 93.81 301 VAL A CA 1
ATOM 2327 C C . VAL A 1 301 ? -15.200 -6.895 25.322 1.00 93.81 301 VAL A C 1
ATOM 2329 O O . VAL A 1 301 ? -15.774 -6.688 26.389 1.00 93.81 301 VAL A O 1
ATOM 2332 N N . GLN A 1 302 ? -15.751 -6.577 24.146 1.00 93.19 302 GLN A N 1
ATOM 2333 C CA . GLN A 1 302 ? -17.092 -5.986 24.045 1.00 93.19 302 GLN A CA 1
ATOM 2334 C C . GLN A 1 302 ? -18.179 -6.914 24.597 1.00 93.19 302 GLN A C 1
ATOM 2336 O O . GLN A 1 302 ? -19.024 -6.456 25.366 1.00 93.19 302 GLN A O 1
ATOM 2341 N N . ASP A 1 303 ? -18.120 -8.206 24.278 1.00 95.25 303 ASP A N 1
ATOM 2342 C CA . ASP A 1 303 ? -19.077 -9.208 24.755 1.00 95.25 303 ASP A CA 1
ATOM 2343 C C . ASP A 1 303 ? -19.014 -9.366 26.284 1.00 95.25 303 ASP A C 1
ATOM 2345 O O . ASP A 1 303 ? -20.043 -9.446 26.963 1.00 95.25 303 ASP A O 1
ATOM 2349 N N . ALA A 1 304 ? -17.802 -9.358 26.854 1.00 94.62 304 ALA A N 1
ATOM 2350 C CA . ALA A 1 304 ? -17.603 -9.423 28.300 1.00 94.62 304 ALA A CA 1
ATOM 2351 C C . ALA A 1 304 ? -18.178 -8.190 29.017 1.00 94.62 304 ALA A C 1
ATOM 2353 O O . ALA A 1 304 ? -18.836 -8.333 30.049 1.00 94.62 304 ALA A O 1
ATOM 2354 N N . LEU A 1 305 ? -17.979 -6.994 28.454 1.00 92.69 305 LEU A N 1
ATOM 2355 C CA . LEU A 1 305 ? -18.542 -5.754 28.991 1.00 92.69 305 LEU A CA 1
ATOM 2356 C C . LEU A 1 305 ? -20.076 -5.774 28.953 1.00 92.69 305 LEU A C 1
ATOM 2358 O O . LEU A 1 305 ? -20.700 -5.457 29.963 1.00 92.69 305 LEU A O 1
ATOM 2362 N N . GLN A 1 306 ? -20.675 -6.218 27.843 1.00 93.81 306 GLN A N 1
ATOM 2363 C CA . GLN A 1 306 ? -22.133 -6.334 27.699 1.00 93.81 306 GLN A CA 1
ATOM 2364 C C . GLN A 1 306 ? -22.756 -7.371 28.641 1.00 93.81 306 GLN A C 1
ATOM 2366 O O . GLN A 1 306 ? -23.883 -7.196 29.087 1.00 93.81 306 GLN A O 1
ATOM 2371 N N . THR A 1 307 ? -22.037 -8.449 28.962 1.00 95.69 307 THR A N 1
ATOM 2372 C CA . THR A 1 307 ? -22.524 -9.479 29.899 1.00 95.69 307 THR A CA 1
ATOM 2373 C C . THR A 1 307 ? -22.433 -9.021 31.361 1.00 95.69 307 THR A C 1
ATOM 2375 O O . THR A 1 307 ? -23.123 -9.556 32.225 1.00 95.69 307 THR A O 1
ATOM 2378 N N . SER A 1 308 ? -21.560 -8.052 31.656 1.00 92.81 308 SER A N 1
ATOM 2379 C CA . SER A 1 308 ? -21.334 -7.540 33.014 1.00 92.81 308 SER A CA 1
ATOM 2380 C C . SER A 1 308 ? -22.257 -6.390 33.434 1.00 92.81 308 SER A C 1
ATOM 2382 O O . SER A 1 308 ? -22.283 -6.051 34.618 1.00 92.81 308 SER A O 1
ATOM 2384 N N . SER A 1 309 ? -22.981 -5.791 32.481 1.00 80.19 309 SER A N 1
ATOM 2385 C CA . SER A 1 309 ? -23.946 -4.702 32.693 1.00 80.19 309 SER A CA 1
ATOM 2386 C C . SER A 1 309 ? -25.358 -5.217 32.931 1.00 80.19 309 SER A C 1
ATOM 2388 O O . SER A 1 309 ? -26.022 -4.694 33.851 1.00 80.19 309 SER A O 1
#